Protein AF-A0A7J7N642-F1 (afdb_monomer_lite)

Sequence (284 aa):
MKKTLVKGFSGRDRKEVKALTKKAKNGGLETYVFWNAHEPHRQEYDFSGYLDIIRFLKTIKSTGMYDVLRIGPYVCAGWNYGGFPVWLHNMLGIELRTYNEINKNEIQNFTTKIVDMARQEKLFASQGGPIILAQIENEYGNFISAYGDARKSYINCPNSPKMWCGLRTGLGGEFKHWGGRNPHKTVEDLTFAVARFFQFGGTFQNYMYLGGTHFGCTAGGPYISASYDYDAPLDEYGNLNERKWGNLKKLHNHLKSMEKTLTYGDISTTNFKDTVTVSKLFFF

Organism: NCBI:txid39325

Secondary structure (DSSP, 8-state):
------STTTT--HHHHHHHHHHHTTT---EE--HHHH-SBTTB---SGGG-HHHHHHHHHTTT--EEEEEES---TTBGGGG--HHHHTSTT--TTSS-HHHHHHHHHHHHHHHHHHHHTT-BGGGT-SEEEEEESSSGGGG-GGGTTHHHHHHT-TTS--EEEEEE-SGGGPPPBTTSPPP---HHHHHHHHHHHHHTT-EEEEE-SB--B--TTTSBPTTB-SB--TT-SB-TTS-B-HHHHHHHHHHHHHHHHTHHHHHHSEEEEEEETTTEEEEEEE--

Structure (mmCIF, N/CA/C/O backbone):
data_AF-A0A7J7N642-F1
#
_entry.id   AF-A0A7J7N642-F1
#
loop_
_atom_site.group_PDB
_atom_site.id
_atom_site.type_symbol
_atom_site.label_atom_id
_atom_site.label_alt_id
_atom_site.label_comp_id
_atom_site.label_asym_id
_atom_site.label_entity_id
_atom_site.label_seq_id
_atom_site.pdbx_PDB_ins_code
_atom_site.Cartn_x
_atom_site.Cartn_y
_atom_site.Cartn_z
_atom_site.occupancy
_atom_site.B_iso_or_equiv
_atom_site.auth_seq_id
_atom_site.auth_comp_id
_atom_site.auth_asym_id
_atom_site.auth_atom_id
_atom_site.pdbx_PDB_model_num
ATOM 1 N N . MET A 1 1 ? -13.097 5.807 13.134 1.00 30.66 1 MET A N 1
ATOM 2 C CA . MET A 1 1 ? -12.003 4.869 12.781 1.00 30.66 1 MET A CA 1
ATOM 3 C C . MET A 1 1 ? -12.486 3.722 11.885 1.00 30.66 1 MET A C 1
ATOM 5 O O . MET A 1 1 ? -13.003 2.711 12.357 1.00 30.66 1 MET A O 1
ATOM 9 N N . LYS A 1 2 ? -12.327 3.871 10.567 1.00 26.38 2 LYS A N 1
ATOM 10 C CA . LYS A 1 2 ? -12.442 2.787 9.567 1.00 26.38 2 LYS A CA 1
ATOM 11 C C . LYS A 1 2 ? -11.005 2.326 9.219 1.00 26.38 2 LYS A C 1
ATOM 13 O O . LYS A 1 2 ? -10.086 3.097 9.460 1.00 26.38 2 LYS A O 1
ATOM 18 N N . LYS A 1 3 ? -10.797 1.067 8.807 1.00 30.12 3 LYS A N 1
ATOM 19 C CA . LYS A 1 3 ? -9.512 0.341 8.984 1.00 30.12 3 LYS A CA 1
ATOM 20 C C . LYS A 1 3 ? -8.760 0.034 7.668 1.00 30.12 3 LYS A C 1
ATOM 22 O O . LYS A 1 3 ? -9.418 -0.329 6.694 1.00 30.12 3 LYS A O 1
ATOM 27 N N . THR A 1 4 ? -7.418 0.070 7.683 1.00 26.48 4 THR A N 1
ATOM 28 C CA . THR A 1 4 ? -6.487 -0.002 6.514 1.00 26.48 4 THR A CA 1
ATOM 29 C C . THR A 1 4 ? -5.247 -0.969 6.741 1.00 26.48 4 THR A C 1
ATOM 31 O O . THR A 1 4 ? -4.906 -1.121 7.910 1.00 26.48 4 THR A O 1
ATOM 34 N N . LEU A 1 5 ? -4.675 -1.711 5.725 1.00 38.53 5 LEU A N 1
ATOM 35 C CA . LEU A 1 5 ? -3.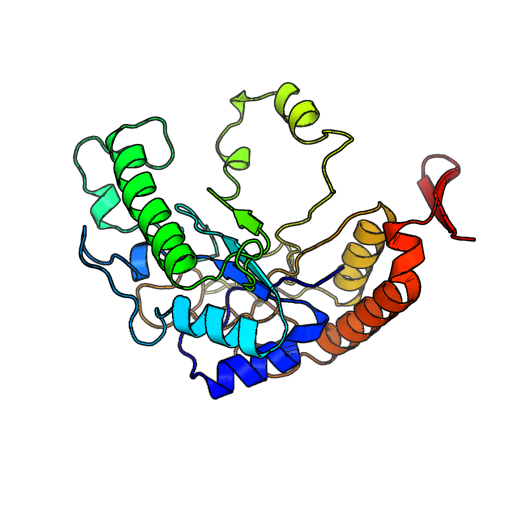719 -2.919 5.722 1.00 38.53 5 LEU A CA 1
ATOM 36 C C . LEU A 1 5 ? -3.934 -3.999 4.576 1.00 38.53 5 LEU A C 1
ATOM 38 O O . LEU A 1 5 ? -4.953 -4.651 4.593 1.00 38.53 5 LEU A O 1
ATOM 42 N N . VAL A 1 6 ? -3.133 -4.501 3.617 1.00 38.62 6 VAL A N 1
ATOM 43 C CA . VAL A 1 6 ? -1.704 -4.564 3.259 1.00 38.62 6 VAL A CA 1
ATOM 44 C C . VAL A 1 6 ? -1.532 -5.385 1.927 1.00 38.62 6 VAL A C 1
ATOM 46 O O . VAL A 1 6 ? -2.404 -6.180 1.580 1.00 38.62 6 VAL A O 1
ATOM 49 N N . LYS A 1 7 ? -0.363 -5.296 1.256 1.00 43.78 7 LYS A N 1
ATOM 50 C CA . LYS A 1 7 ? 0.113 -5.932 -0.019 1.00 43.78 7 LYS A CA 1
ATOM 51 C C . LYS A 1 7 ? -0.256 -7.401 -0.396 1.00 43.78 7 LYS A C 1
ATOM 53 O O . LYS A 1 7 ? -0.300 -7.682 -1.590 1.00 43.78 7 LYS A O 1
ATOM 58 N N . GLY A 1 8 ? -0.458 -8.354 0.521 1.00 46.47 8 GLY A N 1
ATOM 59 C CA . GLY A 1 8 ? -0.301 -9.815 0.271 1.00 46.47 8 GLY A CA 1
ATOM 60 C C . GLY A 1 8 ? -1.318 -10.573 -0.619 1.00 46.47 8 GLY A C 1
ATOM 61 O O . GLY A 1 8 ? -1.500 -11.780 -0.445 1.00 46.47 8 GLY A O 1
ATOM 62 N N . PHE A 1 9 ? -2.008 -9.903 -1.546 1.00 54.19 9 PHE A N 1
ATOM 63 C CA . PHE A 1 9 ? -3.110 -10.463 -2.348 1.00 54.19 9 PHE A CA 1
ATOM 64 C C . PHE A 1 9 ? -2.752 -10.806 -3.809 1.00 54.19 9 PHE A C 1
ATOM 66 O O . PHE A 1 9 ? -3.583 -11.370 -4.522 1.00 54.19 9 PHE A O 1
ATOM 73 N N . SER A 1 10 ? -1.535 -10.497 -4.264 1.00 50.69 10 SER A N 1
ATOM 74 C CA . SER A 1 10 ? -1.048 -10.877 -5.597 1.00 50.69 10 SER A CA 1
ATOM 75 C C . SER A 1 10 ? -1.046 -12.401 -5.792 1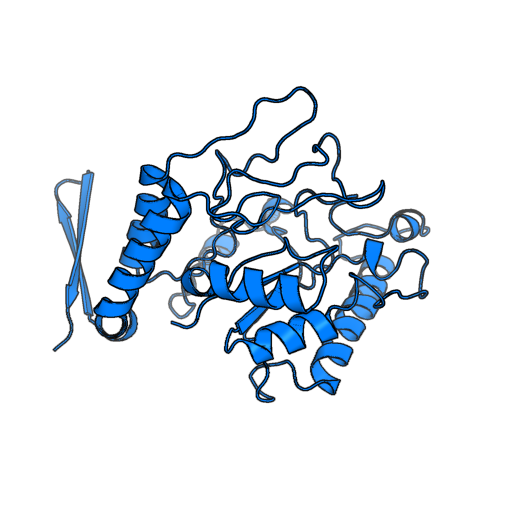.00 50.69 10 SER A C 1
ATOM 77 O O . SER A 1 10 ? -0.699 -13.153 -4.885 1.00 50.69 10 SER A O 1
ATOM 79 N N . GLY A 1 11 ? -1.434 -12.843 -6.989 1.00 55.62 11 GLY A N 1
ATOM 80 C CA . GLY A 1 11 ? -1.567 -14.248 -7.397 1.00 55.62 11 GLY A CA 1
ATOM 81 C C . GLY A 1 11 ? -2.953 -14.876 -7.173 1.00 55.62 11 GLY A C 1
ATOM 82 O O . GLY A 1 11 ? -3.210 -15.945 -7.715 1.00 55.62 11 GLY A O 1
ATOM 83 N N . ARG A 1 12 ? -3.853 -14.235 -6.412 1.00 68.19 12 ARG A N 1
ATOM 84 C CA . ARG A 1 12 ? -5.069 -14.880 -5.872 1.00 68.19 12 ARG A CA 1
ATOM 85 C C . ARG A 1 12 ? -6.363 -14.609 -6.645 1.00 68.19 12 ARG A C 1
ATOM 87 O O . ARG A 1 12 ? -6.516 -13.597 -7.333 1.00 68.19 12 ARG A O 1
ATOM 94 N N . ASP A 1 13 ? -7.325 -15.516 -6.490 1.00 72.88 13 ASP A N 1
ATOM 95 C CA . ASP A 1 13 ? -8.654 -15.445 -7.112 1.00 72.88 13 ASP A CA 1
ATOM 96 C C . ASP A 1 13 ? -9.616 -14.480 -6.368 1.00 72.88 13 ASP A C 1
ATOM 98 O O . ASP A 1 13 ? -9.393 -14.060 -5.230 1.00 72.88 13 ASP A O 1
ATOM 102 N N . ARG A 1 14 ? -10.734 -14.097 -7.005 1.00 73.69 14 ARG A N 1
ATOM 103 C CA . ARG A 1 14 ? -11.693 -13.133 -6.426 1.00 73.69 14 ARG A CA 1
ATOM 104 C C . ARG A 1 14 ? -12.404 -13.659 -5.167 1.00 73.69 14 ARG A C 1
ATOM 106 O O . ARG A 1 14 ? -12.786 -12.857 -4.310 1.00 73.69 14 ARG A O 1
ATOM 113 N N . LYS A 1 15 ? -12.621 -14.973 -5.045 1.00 81.00 15 LYS A N 1
ATOM 114 C CA . LYS A 1 15 ? -13.208 -15.614 -3.855 1.00 81.00 15 LYS A CA 1
ATOM 115 C C . LYS A 1 15 ? -12.186 -15.650 -2.718 1.00 81.00 15 LYS A C 1
ATOM 117 O O . LYS A 1 15 ? -12.542 -15.287 -1.597 1.00 81.00 15 LYS A O 1
ATOM 122 N N . GLU A 1 16 ? -10.938 -16.010 -3.011 1.00 80.19 16 GLU A N 1
ATOM 123 C CA . GLU A 1 16 ? -9.811 -16.013 -2.076 1.00 80.19 16 GLU A CA 1
ATOM 124 C C . GLU A 1 16 ? -9.558 -14.621 -1.506 1.00 80.19 16 GLU A C 1
ATOM 126 O O . GLU A 1 16 ? -9.604 -14.453 -0.289 1.00 80.19 16 GLU A O 1
ATOM 131 N N . VAL A 1 17 ? -9.397 -13.604 -2.365 1.00 80.88 17 VAL A N 1
ATOM 132 C CA . VAL A 1 17 ? -9.268 -12.199 -1.944 1.00 80.88 17 VAL A CA 1
ATOM 133 C C . VAL A 1 17 ? -10.425 -11.838 -1.012 1.00 80.88 17 VAL A C 1
ATOM 135 O O . VAL A 1 17 ? -10.196 -11.411 0.115 1.00 80.88 17 VAL A O 1
ATOM 138 N N . LYS A 1 18 ? -11.678 -12.112 -1.402 1.00 83.81 18 LYS A N 1
ATOM 139 C CA . LYS A 1 18 ? -12.858 -11.814 -0.573 1.00 83.81 18 LYS A CA 1
ATOM 140 C C . LYS A 1 18 ? -12.883 -12.576 0.765 1.00 83.81 18 LYS A C 1
ATOM 142 O O . LYS A 1 18 ? -13.410 -12.048 1.747 1.00 83.81 18 LYS A O 1
ATOM 147 N N . ALA A 1 19 ? -12.333 -13.787 0.837 1.00 86.25 19 ALA A N 1
ATOM 148 C CA . ALA A 1 19 ? -12.210 -14.562 2.073 1.00 86.25 19 ALA A CA 1
ATOM 149 C C . ALA A 1 19 ? -11.092 -14.024 2.986 1.00 86.25 19 ALA A C 1
ATOM 151 O O . ALA A 1 19 ? -11.294 -13.874 4.192 1.00 86.25 19 ALA A O 1
ATOM 152 N N . LEU A 1 20 ? -9.945 -13.664 2.414 1.00 85.19 20 LEU A N 1
ATOM 153 C CA . LEU A 1 20 ? -8.803 -13.083 3.119 1.00 85.19 20 LEU A CA 1
ATOM 154 C C . LEU A 1 20 ? -9.131 -11.682 3.646 1.00 85.19 20 LEU A C 1
ATOM 156 O O . LEU A 1 20 ? -8.914 -11.407 4.823 1.00 85.19 20 LEU A O 1
ATOM 160 N N . THR A 1 21 ? -9.784 -10.836 2.847 1.00 81.62 21 THR A N 1
ATOM 161 C CA . THR A 1 21 ? -10.285 -9.522 3.278 1.00 81.62 21 THR A CA 1
ATOM 162 C C . THR A 1 21 ? -11.297 -9.651 4.430 1.00 81.62 21 THR A C 1
ATOM 164 O O . THR A 1 21 ? -11.244 -8.871 5.379 1.00 81.62 21 THR A O 1
ATOM 167 N N . LYS A 1 22 ? -12.154 -10.690 4.453 1.00 83.88 22 LYS A N 1
ATOM 168 C CA . LYS A 1 22 ? -13.004 -10.993 5.627 1.00 83.88 22 LYS A CA 1
ATOM 169 C C . LYS A 1 22 ? -12.180 -11.326 6.881 1.00 83.88 22 LYS A C 1
ATOM 171 O O . LYS A 1 22 ? -12.505 -10.804 7.948 1.00 83.88 22 LYS A O 1
ATOM 176 N N . LYS A 1 23 ? -11.126 -12.150 6.773 1.00 84.62 23 LYS A N 1
ATOM 177 C CA . LYS A 1 23 ? -10.200 -12.449 7.890 1.00 84.62 23 LYS A CA 1
ATOM 178 C C . LYS A 1 23 ? -9.452 -11.187 8.358 1.00 84.62 23 LYS A C 1
ATOM 180 O O . LYS A 1 23 ? -9.272 -10.994 9.560 1.00 84.62 23 LYS A O 1
ATOM 185 N N . ALA A 1 24 ? -9.081 -10.311 7.420 1.00 78.56 24 ALA A N 1
ATOM 186 C CA . ALA A 1 24 ? -8.334 -9.074 7.646 1.00 78.56 24 ALA A CA 1
ATOM 187 C C . ALA A 1 24 ? -9.174 -7.864 8.084 1.00 78.56 24 ALA A C 1
ATOM 189 O O . ALA A 1 24 ? -8.606 -6.869 8.533 1.00 78.56 24 ALA A O 1
ATOM 190 N N . LYS A 1 25 ? -10.513 -7.947 8.060 1.00 76.12 25 LYS A N 1
ATOM 191 C CA . LYS A 1 25 ? -11.443 -6.859 8.432 1.00 76.12 25 LYS A CA 1
ATOM 192 C C . LYS A 1 25 ? -11.154 -6.195 9.782 1.00 76.12 25 LYS A C 1
ATOM 194 O O . LYS A 1 25 ? -11.501 -5.032 9.987 1.00 76.12 25 LYS A O 1
ATOM 199 N N . ASN A 1 26 ? -10.528 -6.914 10.714 1.00 68.88 26 ASN A N 1
ATOM 200 C CA . ASN A 1 26 ? -10.167 -6.353 12.011 1.00 68.88 26 ASN A CA 1
ATOM 201 C C . ASN A 1 26 ? -8.870 -5.550 12.029 1.00 68.88 26 ASN A C 1
ATOM 203 O O . ASN A 1 26 ? -8.736 -4.743 12.946 1.00 68.88 26 ASN A O 1
ATOM 207 N N . GLY A 1 27 ? -7.998 -5.707 11.034 1.00 61.84 27 GLY A N 1
ATOM 208 C CA . GLY A 1 27 ? -6.835 -4.855 10.824 1.00 61.84 27 GLY A CA 1
ATOM 209 C C . GLY A 1 27 ? -7.021 -3.809 9.706 1.00 61.84 27 GLY A C 1
ATOM 210 O O . GLY A 1 27 ? -6.734 -2.654 9.990 1.00 61.84 27 GLY A O 1
ATOM 211 N N . GLY A 1 28 ? -7.569 -4.140 8.515 1.00 63.44 28 GLY A N 1
ATOM 212 C CA . GLY A 1 28 ? -7.902 -3.142 7.466 1.00 63.44 28 GLY A CA 1
ATOM 213 C C . GLY A 1 28 ? -7.710 -3.517 5.977 1.00 63.44 28 GLY A C 1
ATOM 214 O O . GLY A 1 28 ? -7.593 -4.706 5.694 1.00 63.44 28 GLY A O 1
ATOM 215 N N . LEU A 1 29 ? -7.722 -2.525 5.044 1.00 69.25 29 LEU A N 1
ATOM 216 C CA . LEU A 1 29 ? -7.062 -2.586 3.707 1.00 69.25 29 LEU A CA 1
ATOM 217 C C . LEU A 1 29 ? -6.077 -1.455 3.230 1.00 69.25 29 LEU A C 1
ATOM 219 O O . LEU A 1 29 ? -6.280 -0.290 3.519 1.00 69.25 29 LEU A O 1
ATOM 223 N N . GLU A 1 30 ? -4.908 -1.784 2.651 1.00 76.19 30 GLU A N 1
ATOM 224 C CA . GLU A 1 30 ? -3.837 -0.876 2.135 1.00 76.19 30 GLU A CA 1
ATOM 225 C C . GLU A 1 30 ? -3.065 -1.593 1.018 1.00 76.19 30 GLU A C 1
ATOM 227 O O . GLU A 1 30 ? -2.773 -2.781 1.159 1.00 76.19 30 GLU A O 1
ATOM 232 N N . THR A 1 31 ? -2.657 -0.888 -0.042 1.00 82.38 31 THR A N 1
ATOM 233 C CA . THR A 1 31 ? -2.082 -1.535 -1.234 1.00 82.38 31 THR A CA 1
ATOM 234 C C . THR A 1 31 ? -0.929 -0.736 -1.840 1.00 82.38 31 THR A C 1
ATOM 236 O O . THR A 1 31 ? -1.094 0.440 -2.148 1.00 82.38 31 THR A O 1
ATOM 239 N N . TYR A 1 32 ? 0.228 -1.374 -2.054 1.00 89.56 32 TYR A N 1
ATOM 240 C CA . TYR A 1 32 ? 1.293 -0.833 -2.911 1.00 89.56 32 TYR A CA 1
ATOM 241 C C . TYR A 1 32 ? 1.016 -1.152 -4.383 1.00 89.56 32 TYR A C 1
ATOM 243 O O . TYR A 1 32 ? 0.535 -2.243 -4.691 1.00 89.56 32 TYR A O 1
ATOM 251 N N . VAL A 1 33 ? 1.377 -0.234 -5.278 1.00 91.75 33 VAL A N 1
ATOM 252 C CA . VAL A 1 33 ? 1.304 -0.423 -6.733 1.00 91.75 33 VAL A CA 1
ATOM 253 C C . VAL A 1 33 ? 2.707 -0.703 -7.282 1.00 91.75 33 VAL A C 1
ATOM 255 O O . VAL A 1 33 ? 3.648 0.027 -6.980 1.00 91.75 33 VAL A O 1
ATOM 258 N N . PHE A 1 34 ? 2.869 -1.768 -8.070 1.00 92.69 34 PHE A N 1
ATOM 259 C CA . PHE A 1 34 ? 4.184 -2.249 -8.516 1.00 92.69 34 PHE A CA 1
ATOM 260 C C . PHE A 1 34 ? 4.434 -1.879 -9.977 1.00 92.69 34 PHE A C 1
ATOM 262 O O . PHE A 1 34 ? 4.072 -2.627 -10.883 1.00 92.69 34 PHE A O 1
ATOM 269 N N . TRP A 1 35 ? 5.033 -0.707 -10.205 1.00 94.75 35 TRP A N 1
ATOM 270 C CA . TRP A 1 35 ? 5.237 -0.149 -11.548 1.00 94.75 35 TRP A CA 1
ATOM 271 C C . TRP A 1 35 ? 5.933 -1.134 -12.497 1.00 94.75 35 TRP A C 1
ATOM 273 O O . TRP A 1 35 ? 5.420 -1.392 -13.577 1.00 94.75 35 TRP A O 1
ATOM 283 N N . ASN A 1 36 ? 7.010 -1.792 -12.069 1.00 93.25 36 ASN A N 1
ATOM 284 C CA . ASN A 1 36 ? 7.713 -2.799 -12.874 1.00 93.25 36 ASN A CA 1
ATOM 285 C C . ASN A 1 36 ? 6.918 -4.052 -13.255 1.00 93.25 36 ASN A C 1
ATOM 287 O O . ASN A 1 36 ? 7.306 -4.736 -14.197 1.00 93.25 36 ASN A O 1
ATOM 291 N N . ALA A 1 37 ? 5.841 -4.365 -12.537 1.00 92.25 37 ALA A N 1
ATOM 292 C CA . ALA A 1 37 ? 4.931 -5.439 -12.910 1.00 92.25 37 ALA A CA 1
ATOM 293 C C . ALA A 1 37 ? 3.829 -4.931 -13.852 1.00 92.25 37 ALA A C 1
ATOM 295 O O . ALA A 1 37 ? 3.438 -5.644 -14.766 1.00 92.25 37 ALA A O 1
ATOM 296 N N . HIS A 1 38 ? 3.363 -3.694 -13.651 1.00 94.44 38 HIS A N 1
ATOM 297 C CA . HIS A 1 38 ? 2.335 -3.064 -14.482 1.00 94.44 38 HIS A CA 1
ATOM 298 C C . HIS A 1 38 ? 2.852 -2.470 -15.796 1.00 94.44 38 HIS A C 1
ATOM 300 O O . HIS A 1 38 ? 2.043 -2.214 -16.679 1.00 94.44 38 HIS A O 1
ATOM 306 N N . GLU A 1 39 ? 4.155 -2.220 -15.925 1.00 96.62 39 GLU A N 1
ATOM 307 C CA . GLU A 1 39 ? 4.807 -1.666 -17.119 1.00 96.62 39 GLU A CA 1
ATOM 308 C C . GLU A 1 39 ? 6.160 -2.378 -17.368 1.00 96.62 39 GLU A C 1
ATOM 310 O O . GLU A 1 39 ? 7.230 -1.791 -17.160 1.00 96.62 39 GLU A O 1
ATOM 315 N N . PRO A 1 40 ? 6.148 -3.677 -17.742 1.00 92.62 40 PRO A N 1
ATOM 316 C CA . PRO A 1 40 ? 7.366 -4.474 -17.942 1.00 92.62 40 PRO A CA 1
ATOM 317 C C . PRO A 1 40 ? 8.226 -3.979 -19.117 1.00 92.62 40 PRO A C 1
ATOM 319 O O . PRO A 1 40 ? 9.453 -4.099 -19.073 1.00 92.62 40 PRO A O 1
ATOM 322 N N . HIS A 1 41 ? 7.600 -3.361 -20.122 1.00 95.12 41 HIS A N 1
ATOM 323 C CA . HIS A 1 41 ? 8.244 -2.598 -21.192 1.00 95.12 41 HIS A CA 1
ATOM 324 C C . HIS A 1 41 ? 7.619 -1.197 -2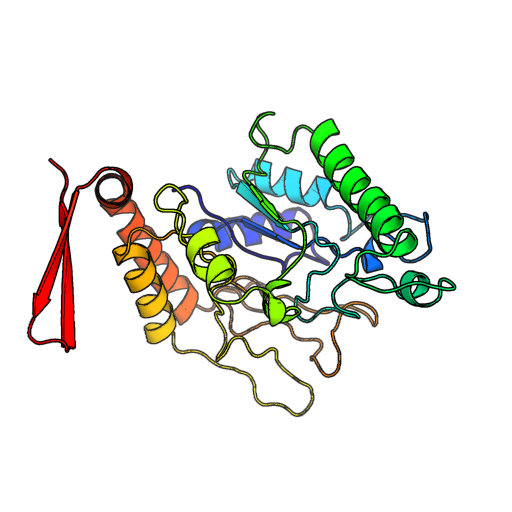1.249 1.00 95.12 41 HIS A C 1
ATOM 326 O O . HIS A 1 41 ? 6.461 -1.012 -20.878 1.00 95.12 41 HIS A O 1
ATOM 332 N N . ARG A 1 42 ? 8.390 -0.190 -21.672 1.00 95.50 42 ARG A N 1
ATOM 333 C CA . ARG A 1 42 ? 7.969 1.219 -21.629 1.00 95.50 42 ARG A CA 1
ATOM 334 C C . ARG A 1 42 ? 6.708 1.445 -22.468 1.00 95.50 42 ARG A C 1
ATOM 336 O O . ARG A 1 42 ? 6.711 1.168 -23.661 1.00 95.50 42 ARG A O 1
ATOM 343 N N . GLN A 1 43 ? 5.674 2.004 -21.844 1.00 93.81 43 GLN A N 1
ATOM 344 C CA . GLN A 1 43 ? 4.323 2.242 -22.373 1.00 93.81 43 GLN A CA 1
ATOM 345 C C . GLN A 1 43 ? 3.488 0.980 -22.687 1.00 93.81 43 GLN A C 1
ATOM 347 O O . GLN A 1 43 ? 2.325 1.107 -23.080 1.00 93.81 43 GLN A O 1
ATOM 352 N N . GLU A 1 44 ? 4.009 -0.225 -22.436 1.00 96.44 44 GLU A N 1
ATOM 353 C CA . GLU A 1 44 ? 3.277 -1.492 -22.548 1.00 96.44 44 GLU A CA 1
ATOM 354 C C . GLU A 1 44 ? 2.761 -1.913 -21.168 1.00 96.44 44 GLU A C 1
ATOM 356 O O . GLU A 1 44 ? 3.539 -2.229 -20.268 1.00 96.44 44 GLU A O 1
ATOM 361 N N . TYR A 1 45 ? 1.439 -1.898 -20.985 1.00 95.62 45 TYR A N 1
ATOM 362 C C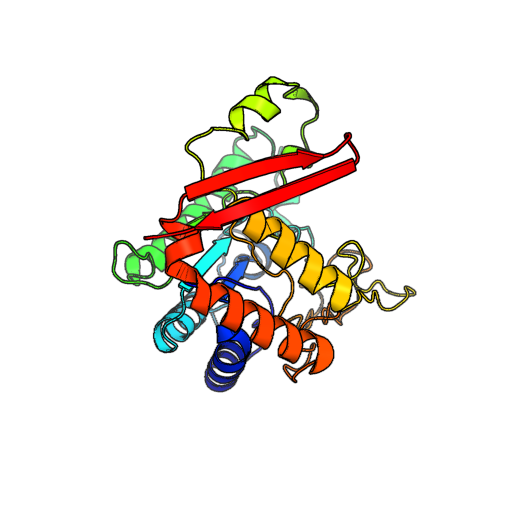A . TYR A 1 45 ? 0.822 -1.999 -19.660 1.00 95.62 45 TYR A CA 1
ATOM 363 C C . TYR A 1 45 ? 0.084 -3.316 -19.411 1.00 95.62 45 TYR A C 1
ATOM 365 O O . TYR A 1 45 ? -0.816 -3.661 -20.177 1.00 95.62 45 TYR A O 1
ATOM 373 N N . ASP A 1 46 ? 0.358 -3.964 -18.273 1.00 91.31 46 ASP A N 1
ATOM 374 C CA . ASP A 1 46 ? -0.408 -5.118 -17.786 1.00 91.31 46 ASP A CA 1
ATOM 375 C C . ASP A 1 46 ? -1.199 -4.808 -16.498 1.00 91.31 46 ASP A C 1
ATOM 377 O O . ASP A 1 46 ? -0.668 -4.517 -15.420 1.00 91.31 46 ASP A O 1
ATOM 381 N N . PHE A 1 47 ? -2.520 -4.912 -16.631 1.00 92.31 47 PHE A N 1
ATOM 382 C CA . PHE A 1 47 ? -3.504 -4.873 -15.546 1.00 92.31 47 PHE A CA 1
ATOM 383 C C . PHE A 1 47 ? -4.467 -6.070 -15.633 1.00 92.31 47 PHE A C 1
ATOM 385 O O . PHE A 1 47 ? -5.612 -5.999 -15.191 1.00 92.31 47 PHE A O 1
ATOM 392 N N . SER A 1 48 ? -4.023 -7.168 -16.244 1.00 86.12 48 SER A N 1
ATOM 393 C CA . SER A 1 48 ? -4.749 -8.431 -16.350 1.00 86.12 48 SER A CA 1
ATOM 394 C C . SER A 1 48 ? -4.458 -9.348 -15.155 1.00 86.12 48 SER A C 1
ATOM 396 O O . SER A 1 48 ? -3.628 -9.050 -14.295 1.00 86.12 48 SER A O 1
ATOM 398 N N . GLY A 1 49 ? -5.159 -10.485 -15.065 1.00 84.94 49 GLY A N 1
ATOM 399 C CA . GLY A 1 49 ? -4.840 -11.535 -14.094 1.00 84.94 49 GLY A CA 1
ATOM 400 C C . GLY A 1 49 ? -4.706 -11.012 -12.657 1.00 84.94 49 GLY A C 1
ATOM 401 O O . GLY A 1 49 ? -5.618 -10.383 -12.118 1.00 84.94 49 GLY A O 1
ATOM 402 N N . TYR A 1 50 ? -3.566 -11.275 -12.017 1.00 81.44 50 TYR A N 1
ATOM 403 C CA . TYR A 1 50 ? -3.283 -10.798 -10.659 1.00 81.44 50 TYR A CA 1
ATOM 404 C C . TYR A 1 50 ? -2.804 -9.337 -10.570 1.00 81.44 50 TYR A C 1
ATOM 406 O O . TYR A 1 50 ? -2.679 -8.821 -9.461 1.00 81.44 50 TYR A O 1
ATOM 414 N N . LEU A 1 51 ? -2.558 -8.679 -11.705 1.00 87.75 51 LEU A N 1
ATOM 415 C CA . LEU A 1 51 ? -2.220 -7.257 -11.812 1.00 87.75 51 LEU A CA 1
ATOM 416 C C . LEU A 1 51 ? -3.464 -6.366 -11.986 1.00 87.75 51 LEU A C 1
ATOM 418 O O . LEU A 1 51 ? -3.357 -5.141 -12.017 1.00 87.75 51 LEU A O 1
ATOM 422 N N . ASP A 1 52 ? -4.659 -6.959 -12.028 1.00 90.69 52 ASP A N 1
ATOM 423 C CA . ASP A 1 52 ? -5.941 -6.250 -12.065 1.00 90.69 52 ASP A CA 1
ATOM 424 C C . ASP A 1 52 ? -6.274 -5.576 -10.717 1.00 90.69 52 ASP A C 1
ATOM 426 O O . ASP A 1 52 ? -7.083 -6.044 -9.901 1.00 90.69 52 ASP A O 1
ATOM 430 N N . ILE A 1 53 ? -5.621 -4.434 -10.492 1.00 90.69 53 ILE A N 1
ATOM 431 C CA . ILE A 1 53 ? -5.789 -3.579 -9.316 1.00 90.69 53 ILE A CA 1
ATOM 432 C C . ILE A 1 53 ? -7.217 -3.022 -9.195 1.00 90.69 53 ILE A C 1
ATOM 434 O O . ILE A 1 53 ? -7.717 -2.815 -8.088 1.00 90.69 53 ILE A O 1
ATOM 438 N N . ILE A 1 54 ? -7.924 -2.844 -10.314 1.00 93.56 54 ILE A N 1
ATOM 439 C CA . ILE A 1 54 ? -9.300 -2.336 -10.340 1.00 93.56 54 ILE A CA 1
ATOM 440 C C . ILE A 1 54 ? -10.276 -3.399 -9.825 1.00 93.56 54 ILE A C 1
ATOM 442 O O . ILE A 1 54 ? -11.098 -3.110 -8.952 1.00 93.56 54 ILE A O 1
ATOM 446 N N . ARG A 1 55 ? -10.169 -4.651 -10.281 1.00 90.88 55 ARG A N 1
ATOM 447 C CA . ARG A 1 55 ? -10.930 -5.804 -9.760 1.00 90.88 55 ARG A CA 1
ATOM 448 C C . ARG A 1 55 ? -10.605 -6.095 -8.304 1.00 90.88 55 ARG A C 1
ATOM 450 O O . ARG A 1 55 ? -11.515 -6.454 -7.545 1.00 90.88 55 ARG A O 1
ATOM 457 N N . PHE A 1 56 ? -9.351 -5.905 -7.901 1.00 89.69 56 PHE A N 1
ATOM 458 C CA . PHE A 1 56 ? -8.950 -5.961 -6.503 1.00 89.69 56 PHE A CA 1
ATOM 459 C C . PHE A 1 56 ? -9.693 -4.895 -5.678 1.00 89.69 56 PHE A C 1
ATOM 461 O O . PHE A 1 56 ? -10.525 -5.258 -4.844 1.00 89.69 56 PHE A O 1
ATOM 468 N N . LEU A 1 57 ? -9.527 -3.602 -5.978 1.00 91.81 57 LEU A N 1
ATOM 469 C CA . LEU A 1 57 ? -10.183 -2.487 -5.274 1.00 91.81 57 LEU A CA 1
ATOM 470 C C . LEU A 1 57 ? -11.723 -2.590 -5.281 1.00 91.81 57 LEU A C 1
ATOM 472 O O . LEU A 1 57 ? -12.372 -2.380 -4.252 1.00 91.81 57 LEU A O 1
ATOM 476 N N . LYS A 1 58 ? -12.338 -3.008 -6.396 1.00 92.56 58 LYS A N 1
ATOM 477 C CA . LYS A 1 58 ? -13.781 -3.324 -6.472 1.00 92.56 58 LYS A CA 1
ATOM 478 C C . LYS A 1 58 ? -14.181 -4.461 -5.525 1.00 92.56 58 LYS A C 1
ATOM 480 O O . LYS A 1 58 ? -15.277 -4.441 -4.959 1.00 92.56 58 LYS A O 1
ATOM 485 N N . THR A 1 59 ? -13.311 -5.447 -5.312 1.00 89.56 59 THR A N 1
ATOM 486 C CA . THR A 1 59 ? -13.544 -6.531 -4.347 1.00 89.56 59 THR A CA 1
ATOM 487 C C . THR A 1 59 ? -13.466 -6.015 -2.908 1.00 89.56 59 THR A C 1
ATOM 489 O O . THR A 1 59 ? -14.341 -6.367 -2.113 1.00 89.56 59 THR A O 1
ATOM 492 N N . ILE A 1 60 ? -12.546 -5.093 -2.602 1.00 88.00 60 ILE A N 1
ATOM 493 C CA . ILE A 1 60 ? -12.456 -4.402 -1.301 1.00 88.00 60 ILE A CA 1
ATOM 494 C C . ILE A 1 60 ? -13.734 -3.608 -1.010 1.00 88.00 60 ILE A C 1
ATOM 496 O O . ILE A 1 60 ? -14.368 -3.824 0.030 1.00 88.00 60 ILE A O 1
ATOM 500 N N . LYS A 1 61 ? -14.200 -2.808 -1.981 1.00 90.06 61 LYS A N 1
ATOM 501 C CA . LYS A 1 61 ? -15.503 -2.116 -1.937 1.00 90.06 61 LYS A CA 1
ATOM 502 C C . LYS A 1 61 ? -16.639 -3.096 -1.604 1.00 90.06 61 LYS A C 1
ATOM 504 O O . LYS A 1 61 ? -17.441 -2.836 -0.711 1.00 90.06 61 LYS A O 1
ATOM 509 N N . SER A 1 62 ? -16.645 -4.282 -2.227 1.00 90.19 62 SER A N 1
ATOM 510 C CA . SER A 1 62 ? -17.652 -5.340 -2.001 1.00 90.19 62 SER A CA 1
ATOM 511 C C . SER A 1 62 ? -17.600 -6.043 -0.628 1.00 90.19 62 SER A C 1
ATOM 513 O O . SER A 1 62 ? -18.450 -6.889 -0.344 1.00 90.19 62 SER A O 1
ATOM 515 N N . THR A 1 63 ? -16.615 -5.725 0.220 1.00 86.19 63 THR A N 1
ATOM 516 C CA . THR A 1 63 ? -16.517 -6.212 1.614 1.00 86.19 63 THR A CA 1
ATOM 517 C C . THR A 1 63 ? -16.824 -5.139 2.663 1.00 86.19 63 THR A C 1
ATOM 519 O O . THR A 1 63 ? -16.843 -5.442 3.859 1.00 86.19 63 THR A O 1
ATOM 522 N N . GLY A 1 64 ? -17.107 -3.901 2.236 1.00 87.31 64 GLY A N 1
ATOM 523 C CA . GLY A 1 64 ? -17.340 -2.768 3.135 1.00 87.31 64 GLY A CA 1
ATOM 524 C C . GLY A 1 64 ? -16.067 -2.287 3.838 1.00 87.31 64 GLY A C 1
ATOM 525 O O . GLY A 1 64 ? -16.126 -1.856 4.990 1.00 87.31 64 GLY A O 1
ATOM 526 N N . MET A 1 65 ? -14.917 -2.416 3.172 1.00 85.19 65 MET A N 1
ATOM 527 C CA . MET A 1 65 ? -13.609 -1.976 3.659 1.00 85.19 65 MET A CA 1
ATOM 528 C C . MET A 1 65 ? -13.052 -0.854 2.780 1.00 85.19 65 MET A C 1
ATOM 530 O O . MET A 1 65 ? -13.547 -0.608 1.680 1.00 85.19 65 MET A O 1
ATOM 534 N N . TYR A 1 66 ? -12.049 -0.158 3.308 1.00 87.19 66 TYR A N 1
ATOM 535 C CA . TYR A 1 66 ? -11.407 0.996 2.686 1.00 87.19 66 TYR A CA 1
ATOM 536 C C . TYR A 1 66 ? -9.923 0.705 2.456 1.00 87.19 66 TYR A C 1
ATOM 538 O O . TYR A 1 66 ? -9.369 -0.167 3.123 1.00 87.19 66 TYR A O 1
ATOM 546 N N . ASP A 1 67 ? -9.317 1.432 1.522 1.00 86.88 67 ASP A N 1
ATOM 547 C CA . ASP A 1 67 ? -7.932 1.274 1.079 1.00 86.88 67 ASP A CA 1
ATOM 548 C C . ASP A 1 67 ? -7.123 2.573 1.253 1.00 86.88 67 ASP A C 1
ATOM 550 O O . ASP A 1 67 ? -7.648 3.680 1.082 1.00 86.88 67 ASP A O 1
ATOM 554 N N . VAL A 1 68 ? -5.837 2.422 1.574 1.00 89.81 68 VAL A N 1
ATOM 555 C CA . VAL A 1 68 ? -4.799 3.442 1.367 1.00 89.81 68 VAL A CA 1
ATOM 556 C C . VAL A 1 68 ? -3.992 3.004 0.149 1.00 89.81 68 VAL A C 1
ATOM 558 O O . VAL A 1 68 ? -3.282 1.999 0.210 1.00 89.81 68 VAL A O 1
ATOM 561 N N . LEU A 1 69 ? -4.086 3.760 -0.944 1.00 91.50 69 LEU A N 1
ATOM 562 C CA . LEU A 1 69 ? -3.439 3.407 -2.204 1.00 91.50 69 LEU A CA 1
ATOM 563 C C . LEU A 1 69 ? -2.036 4.021 -2.272 1.00 91.50 69 LEU A C 1
ATOM 565 O O . LEU A 1 69 ? -1.866 5.216 -2.515 1.00 91.50 69 LEU A O 1
ATOM 569 N N . ARG A 1 70 ? -1.001 3.215 -2.052 1.00 91.50 70 ARG A N 1
ATOM 570 C CA . ARG A 1 70 ? 0.404 3.641 -2.103 1.00 91.50 70 ARG A CA 1
ATOM 571 C C . ARG A 1 70 ? 0.918 3.458 -3.527 1.00 91.50 70 ARG A C 1
ATOM 573 O O . ARG A 1 70 ? 1.451 2.409 -3.882 1.00 91.50 70 ARG A O 1
ATOM 580 N N . ILE A 1 71 ? 0.707 4.490 -4.343 1.00 92.75 71 ILE A N 1
ATOM 581 C CA . ILE A 1 71 ? 0.922 4.484 -5.800 1.00 92.75 71 ILE A CA 1
ATOM 582 C C . ILE A 1 71 ? 2.406 4.290 -6.163 1.00 92.75 71 ILE A C 1
ATOM 584 O O . ILE A 1 71 ? 2.722 3.844 -7.262 1.00 92.75 71 ILE A O 1
ATOM 588 N N . GLY A 1 72 ? 3.321 4.586 -5.238 1.00 87.38 72 GLY A N 1
ATOM 589 C CA . GLY A 1 72 ? 4.750 4.628 -5.526 1.00 87.38 72 GLY A CA 1
ATOM 590 C C . GLY A 1 72 ? 5.139 6.027 -6.005 1.00 87.38 72 GLY A C 1
ATOM 591 O O . GLY A 1 72 ? 4.615 6.998 -5.460 1.00 87.38 72 GLY A O 1
ATOM 592 N N . PRO A 1 73 ? 6.052 6.191 -6.975 1.00 85.31 73 PRO A N 1
ATOM 593 C CA . PRO A 1 73 ? 6.588 5.170 -7.886 1.00 85.31 73 PRO A CA 1
ATOM 594 C C . PRO A 1 73 ? 7.541 4.189 -7.193 1.00 85.31 73 PRO A C 1
ATOM 596 O O . PRO A 1 73 ? 7.453 2.981 -7.395 1.00 85.31 73 PRO A O 1
ATOM 599 N N . TYR A 1 74 ? 8.399 4.697 -6.308 1.00 90.81 74 TYR A N 1
ATOM 600 C CA . TYR A 1 74 ? 9.192 3.879 -5.403 1.00 90.81 74 TYR A CA 1
ATOM 601 C C . TYR A 1 74 ? 8.309 3.376 -4.259 1.00 90.81 74 TYR A C 1
ATOM 603 O O . TYR A 1 74 ? 7.636 4.167 -3.598 1.00 90.81 74 TYR A O 1
ATOM 611 N N . VAL A 1 75 ? 8.338 2.069 -3.998 1.00 88.50 75 VAL A N 1
ATOM 612 C CA . VAL A 1 75 ? 7.565 1.428 -2.920 1.00 88.50 75 VAL A CA 1
ATOM 613 C C . VAL A 1 75 ? 8.438 0.719 -1.885 1.00 88.50 75 VAL A C 1
ATOM 615 O O . VAL A 1 75 ? 7.964 0.436 -0.788 1.00 88.50 75 VAL A O 1
ATOM 618 N N . CYS A 1 76 ? 9.715 0.453 -2.192 1.00 87.94 76 CYS A N 1
ATOM 619 C CA . CYS A 1 76 ? 10.601 -0.430 -1.421 1.00 87.94 76 CYS A CA 1
ATOM 620 C C . CYS A 1 76 ? 10.008 -1.845 -1.263 1.00 87.94 76 CYS A C 1
ATOM 622 O O . CYS A 1 76 ? 10.340 -2.737 -2.038 1.00 87.94 76 CYS A O 1
ATOM 624 N N . ALA A 1 77 ? 9.108 -2.036 -0.290 1.00 82.88 77 ALA A N 1
ATOM 625 C CA . ALA A 1 77 ? 8.219 -3.191 -0.115 1.00 82.88 77 ALA A CA 1
ATOM 626 C C . ALA A 1 77 ? 8.872 -4.590 -0.179 1.00 82.88 77 ALA A C 1
ATOM 628 O O . ALA A 1 77 ? 8.194 -5.573 -0.505 1.00 82.88 77 ALA A O 1
ATOM 629 N N . GLY A 1 78 ? 10.1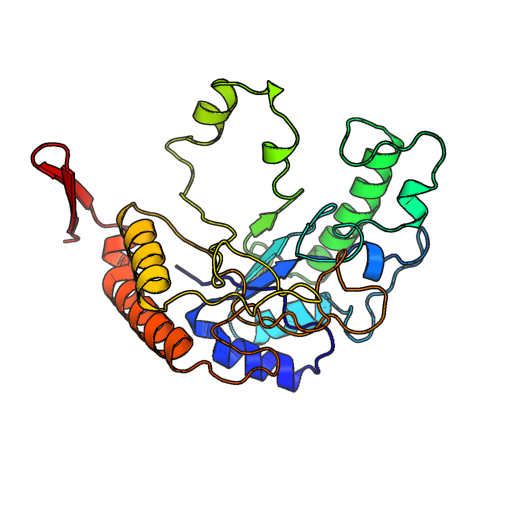84 -4.689 0.075 1.00 83.56 78 GLY A N 1
ATOM 630 C CA . GLY A 1 78 ? 10.975 -5.901 -0.168 1.00 83.56 78 GLY A CA 1
ATOM 631 C C . GLY A 1 78 ? 10.837 -6.441 -1.599 1.00 83.56 78 GLY A C 1
ATOM 632 O O . GLY A 1 78 ? 10.887 -7.650 -1.801 1.00 83.56 78 GLY A O 1
ATOM 633 N N . TRP A 1 79 ? 10.548 -5.572 -2.568 1.00 88.94 79 TRP A N 1
ATOM 634 C CA . TRP A 1 79 ? 10.184 -5.914 -3.942 1.00 88.94 79 TRP A CA 1
ATOM 635 C C . TRP A 1 79 ? 11.343 -5.633 -4.903 1.00 88.94 79 TRP A C 1
ATOM 637 O O . TRP A 1 79 ? 12.214 -4.804 -4.618 1.00 88.94 79 TRP A O 1
ATOM 647 N N . ASN A 1 80 ? 11.356 -6.320 -6.044 1.00 89.38 80 ASN A N 1
ATOM 648 C CA . ASN A 1 80 ? 12.390 -6.166 -7.064 1.00 89.38 80 ASN A CA 1
ATOM 649 C C . ASN A 1 80 ? 12.566 -4.694 -7.480 1.00 89.38 80 ASN A C 1
ATOM 651 O O . ASN A 1 80 ? 11.584 -3.985 -7.711 1.00 89.38 80 ASN A O 1
ATOM 655 N N . TYR A 1 81 ? 13.822 -4.243 -7.531 1.00 91.81 81 TYR A N 1
ATOM 656 C CA . TYR A 1 81 ? 14.249 -2.868 -7.833 1.00 91.81 81 TYR A CA 1
ATOM 657 C C . TYR A 1 81 ? 13.425 -1.763 -7.124 1.00 91.81 81 TYR A C 1
ATOM 659 O O . TYR A 1 81 ? 13.217 -0.667 -7.642 1.00 91.81 81 TYR A O 1
ATOM 667 N N . GLY A 1 82 ? 12.895 -2.062 -5.928 1.00 89.12 82 GLY A N 1
ATOM 668 C CA . GLY A 1 82 ? 12.062 -1.146 -5.142 1.00 89.12 82 GLY A CA 1
ATOM 669 C C . GLY A 1 82 ? 10.729 -0.748 -5.792 1.00 89.12 82 GLY A C 1
ATOM 670 O O . GLY A 1 82 ? 10.093 0.187 -5.304 1.00 89.12 82 GLY A O 1
ATOM 671 N N . GLY A 1 83 ? 10.318 -1.436 -6.865 1.00 91.19 83 GLY A N 1
ATOM 672 C CA . GLY A 1 83 ? 9.132 -1.146 -7.678 1.00 91.19 83 GLY A CA 1
ATOM 673 C C . GLY A 1 83 ? 9.417 -0.539 -9.054 1.00 91.19 83 GLY A C 1
ATOM 674 O O . GLY A 1 83 ? 8.542 -0.620 -9.913 1.00 91.19 83 GLY A O 1
ATOM 675 N N . PHE A 1 84 ? 10.606 0.024 -9.301 1.00 94.88 84 PHE A N 1
ATOM 676 C CA . PHE A 1 84 ? 10.922 0.674 -10.580 1.00 94.88 84 PHE A CA 1
ATOM 677 C C . PHE A 1 84 ? 11.118 -0.338 -11.723 1.00 94.88 84 PHE A C 1
ATOM 679 O O . PHE A 1 84 ? 11.718 -1.396 -11.498 1.00 94.88 84 PHE A O 1
ATOM 686 N N . PRO A 1 85 ? 10.654 -0.043 -12.954 1.00 94.88 85 PRO A N 1
ATOM 687 C CA . PRO A 1 85 ? 10.971 -0.854 -14.127 1.00 94.88 85 PRO A CA 1
ATOM 688 C C . PRO A 1 85 ? 12.462 -0.790 -14.475 1.00 94.88 85 PRO A C 1
ATOM 690 O O . PRO A 1 85 ? 13.082 0.269 -14.391 1.00 94.88 85 PRO A O 1
ATOM 693 N N . VAL A 1 86 ? 13.044 -1.906 -14.922 1.00 94.12 86 VAL A N 1
ATOM 694 C CA . VAL A 1 86 ? 14.478 -1.959 -15.278 1.00 94.12 86 VAL A CA 1
ATOM 695 C C . VAL A 1 86 ? 14.778 -1.125 -16.531 1.00 94.12 86 VAL A C 1
ATOM 697 O O . VAL A 1 86 ? 15.837 -0.511 -16.615 1.00 94.12 86 VAL A O 1
ATOM 700 N N . TRP A 1 87 ? 13.832 -1.018 -17.474 1.00 95.69 87 TRP A N 1
ATOM 701 C CA . TRP A 1 87 ? 14.002 -0.177 -18.667 1.00 95.69 87 TRP A CA 1
ATOM 702 C C . TRP A 1 87 ? 14.193 1.308 -18.329 1.00 95.69 87 TRP A C 1
ATOM 704 O O . TRP A 1 87 ? 14.886 2.001 -19.070 1.00 95.69 87 TRP A O 1
ATOM 714 N N . LEU A 1 88 ? 13.644 1.787 -17.204 1.00 94.69 88 LEU A N 1
ATOM 715 C CA . LEU A 1 88 ? 13.764 3.182 -16.772 1.00 94.69 88 LEU A CA 1
ATOM 716 C C . LEU A 1 88 ? 15.217 3.524 -16.412 1.00 94.69 88 LEU A C 1
ATOM 718 O O . LEU A 1 88 ? 15.694 4.598 -16.758 1.00 94.69 88 LEU A O 1
ATOM 722 N N . HIS A 1 89 ? 15.943 2.588 -15.790 1.00 91.62 89 HIS A N 1
ATOM 723 C CA . HIS A 1 89 ? 17.368 2.742 -15.470 1.00 91.62 89 HIS A CA 1
ATOM 724 C C . HIS A 1 89 ? 18.260 2.827 -16.720 1.00 91.62 89 HIS A C 1
ATOM 726 O O . HIS A 1 89 ? 19.313 3.455 -16.683 1.00 91.62 89 HIS A O 1
ATOM 732 N N . ASN A 1 90 ? 17.821 2.239 -17.835 1.00 93.19 90 ASN A N 1
ATOM 733 C CA . ASN A 1 90 ? 18.576 2.208 -19.088 1.00 93.19 90 ASN A CA 1
ATOM 734 C C . ASN A 1 90 ? 18.329 3.445 -19.978 1.00 93.19 90 ASN A C 1
ATOM 736 O O . ASN A 1 90 ? 18.853 3.511 -21.090 1.00 93.19 90 ASN A O 1
ATOM 740 N N . MET A 1 91 ? 17.527 4.420 -19.532 1.00 93.88 91 MET A N 1
ATOM 741 C CA . MET A 1 91 ? 17.289 5.659 -20.278 1.00 93.88 91 MET A CA 1
ATOM 742 C C . MET A 1 91 ? 18.485 6.611 -20.142 1.00 93.88 91 MET A C 1
ATOM 744 O O . MET A 1 91 ? 18.921 6.930 -19.037 1.00 93.88 91 MET A O 1
ATOM 748 N N . LEU A 1 92 ? 19.019 7.092 -21.269 1.00 94.88 92 LEU A N 1
ATOM 749 C CA . LEU A 1 92 ? 20.188 7.976 -21.283 1.00 94.88 92 LEU A CA 1
ATOM 750 C C . LEU A 1 92 ? 19.918 9.264 -20.487 1.00 94.88 92 LEU A C 1
ATOM 752 O O . LEU A 1 92 ? 19.000 10.013 -20.811 1.00 94.88 92 LEU A O 1
ATOM 756 N N . GLY A 1 93 ? 20.740 9.527 -19.468 1.00 90.06 93 GLY A N 1
ATOM 757 C CA . GLY A 1 93 ? 20.602 10.704 -18.606 1.00 90.06 93 GLY A CA 1
ATOM 758 C C . GLY A 1 93 ? 19.518 10.594 -17.526 1.00 90.06 93 GLY A C 1
ATOM 759 O O . GLY A 1 93 ? 19.111 11.622 -16.989 1.00 90.06 93 GLY A O 1
ATOM 760 N N . ILE A 1 94 ? 19.030 9.390 -17.202 1.00 92.75 94 ILE A N 1
ATOM 761 C CA . ILE A 1 94 ? 18.126 9.179 -16.063 1.00 92.75 94 ILE A CA 1
ATOM 762 C C . ILE A 1 94 ? 18.844 9.365 -14.720 1.00 92.75 94 ILE A C 1
ATOM 764 O O . ILE A 1 94 ? 19.943 8.860 -14.500 1.00 92.75 94 ILE A O 1
ATOM 768 N N . GLU A 1 95 ? 18.158 9.999 -13.773 1.00 88.62 95 GLU A N 1
ATOM 769 C CA . GLU A 1 95 ? 18.483 9.925 -12.350 1.00 88.62 95 GLU A CA 1
ATOM 770 C C . GLU A 1 95 ? 17.214 9.564 -11.573 1.00 88.62 95 GLU A C 1
ATOM 772 O O . GLU A 1 95 ? 16.245 10.325 -11.538 1.00 88.62 95 GLU A O 1
ATOM 777 N N . LEU A 1 96 ? 17.190 8.380 -10.960 1.00 87.81 96 LEU A N 1
ATOM 778 C CA . LEU A 1 96 ? 16.008 7.909 -10.241 1.00 87.81 96 LEU A CA 1
ATOM 779 C C . LEU A 1 96 ? 15.822 8.676 -8.928 1.00 87.81 96 LEU A C 1
ATOM 781 O O . LEU A 1 96 ? 16.751 8.791 -8.130 1.00 87.81 96 LEU A O 1
ATOM 785 N N . ARG A 1 97 ? 14.587 9.123 -8.671 1.00 87.56 97 ARG A N 1
ATOM 786 C CA . ARG A 1 97 ? 14.192 9.858 -7.449 1.00 87.56 97 ARG A CA 1
ATOM 787 C C . ARG A 1 97 ? 14.920 11.200 -7.242 1.00 87.56 97 ARG A C 1
ATOM 789 O O . ARG A 1 97 ? 14.999 11.666 -6.110 1.00 87.56 97 ARG A O 1
ATOM 796 N N . THR A 1 98 ? 15.408 11.851 -8.301 1.00 82.81 98 THR A N 1
ATOM 797 C CA . THR A 1 98 ? 15.928 13.235 -8.243 1.00 82.81 98 THR A CA 1
ATOM 798 C C . THR A 1 98 ? 15.046 14.200 -9.052 1.00 82.81 98 THR A C 1
ATOM 800 O O . THR A 1 98 ? 14.056 13.792 -9.675 1.00 82.81 98 THR A O 1
ATOM 803 N N . TYR A 1 99 ? 15.385 15.496 -9.048 1.00 84.75 99 TYR A N 1
ATOM 804 C CA . TYR A 1 99 ? 14.773 16.494 -9.934 1.00 84.75 99 TYR A CA 1
ATOM 805 C C . TYR A 1 99 ? 15.352 16.375 -11.358 1.00 84.75 99 TYR A C 1
ATOM 807 O O . TYR A 1 99 ? 16.067 17.239 -11.853 1.00 84.75 99 TYR A O 1
ATOM 815 N N . ASN A 1 100 ? 15.052 15.253 -12.003 1.00 89.12 100 ASN A N 1
ATOM 816 C CA . ASN A 1 100 ? 15.473 14.911 -13.354 1.00 89.12 100 ASN A CA 1
ATOM 817 C C . ASN A 1 100 ? 14.231 14.815 -14.248 1.00 89.12 100 ASN A C 1
ATOM 819 O O . ASN A 1 100 ? 13.260 14.155 -13.881 1.00 89.12 100 ASN A O 1
ATOM 823 N N . GLU A 1 101 ? 14.228 15.484 -15.402 1.00 90.94 101 GLU A N 1
ATOM 824 C CA . GLU A 1 101 ? 13.015 15.611 -16.225 1.00 90.94 101 GLU A CA 1
ATOM 825 C C . GLU A 1 101 ? 12.531 14.274 -16.808 1.00 90.94 101 GLU A C 1
ATOM 827 O O . GLU A 1 101 ? 11.325 14.057 -16.903 1.00 90.94 101 GLU A O 1
ATOM 832 N N . ILE A 1 102 ? 13.432 13.334 -17.115 1.00 91.81 102 ILE A N 1
ATOM 833 C CA . ILE A 1 102 ? 13.047 11.989 -17.577 1.00 91.81 102 ILE A CA 1
ATOM 834 C C . ILE A 1 102 ? 12.348 11.238 -16.436 1.00 91.81 102 ILE A C 1
ATOM 836 O O . ILE A 1 102 ? 11.230 10.752 -16.602 1.00 91.81 102 ILE A O 1
ATOM 840 N N . ASN A 1 103 ? 12.966 11.224 -15.251 1.00 86.25 103 ASN A N 1
ATOM 841 C CA . ASN A 1 103 ? 12.406 10.633 -14.035 1.00 86.25 103 ASN A CA 1
ATOM 842 C C . ASN A 1 103 ? 11.035 11.245 -13.694 1.00 86.25 103 ASN A C 1
ATOM 844 O O . ASN A 1 103 ? 10.067 10.511 -13.513 1.00 86.25 103 ASN A O 1
ATOM 848 N N . LYS A 1 104 ? 10.915 12.580 -13.685 1.00 92.38 104 LYS A N 1
ATOM 849 C CA . LYS A 1 104 ? 9.649 13.295 -13.442 1.00 92.38 104 LYS A CA 1
ATOM 850 C C . LYS A 1 104 ? 8.559 12.890 -14.435 1.00 92.38 104 LYS A C 1
ATOM 852 O O . LYS A 1 104 ? 7.456 12.563 -14.003 1.00 92.38 104 LYS A O 1
ATOM 857 N N . ASN A 1 105 ? 8.862 12.895 -15.734 1.00 94.12 105 ASN A N 1
ATOM 858 C CA . ASN A 1 105 ? 7.878 12.632 -16.782 1.00 94.12 105 ASN A CA 1
ATOM 859 C C . ASN A 1 105 ? 7.353 11.193 -16.732 1.00 94.12 105 ASN A C 1
ATOM 861 O O . ASN A 1 105 ? 6.141 10.997 -16.755 1.00 94.12 105 ASN A O 1
ATOM 865 N N . GLU A 1 106 ? 8.222 10.188 -16.588 1.00 95.25 106 GLU A N 1
ATOM 866 C CA . GLU A 1 106 ? 7.761 8.794 -16.521 1.00 95.25 106 GLU A CA 1
ATOM 867 C C . GLU A 1 106 ? 7.010 8.491 -15.214 1.00 95.25 106 GLU A C 1
ATOM 869 O O . GLU A 1 106 ? 5.994 7.793 -15.223 1.00 95.25 106 GLU A O 1
ATOM 874 N N . ILE A 1 107 ? 7.432 9.092 -14.093 1.00 93.44 107 ILE A N 1
ATOM 875 C CA . ILE A 1 107 ? 6.687 9.023 -12.828 1.00 93.44 107 ILE A CA 1
ATOM 876 C C . ILE A 1 107 ? 5.301 9.659 -12.980 1.00 93.44 107 ILE A C 1
ATOM 878 O O . ILE A 1 107 ? 4.311 9.091 -12.511 1.00 93.44 107 ILE A O 1
ATOM 882 N N . GLN A 1 108 ? 5.203 10.818 -13.636 1.00 95.00 108 GLN A N 1
ATOM 883 C CA . GLN A 1 108 ? 3.929 11.480 -13.901 1.00 95.00 108 GLN A CA 1
ATOM 884 C C . GLN A 1 108 ? 3.037 10.612 -14.798 1.00 95.00 108 GLN A C 1
ATOM 886 O O . GLN A 1 108 ? 1.893 10.361 -14.428 1.00 95.00 108 GLN A O 1
ATOM 891 N N . ASN A 1 109 ? 3.565 10.070 -15.901 1.00 96.19 109 ASN A N 1
ATOM 892 C CA . ASN A 1 109 ? 2.845 9.162 -16.801 1.00 96.19 109 ASN A CA 1
ATOM 893 C C . ASN A 1 109 ? 2.203 7.996 -16.029 1.00 96.19 109 ASN A C 1
ATOM 895 O O . ASN A 1 109 ? 0.987 7.787 -16.101 1.00 96.19 109 ASN A O 1
ATOM 899 N N . PHE A 1 110 ? 3.001 7.271 -15.238 1.00 96.44 110 PHE A N 1
ATOM 900 C CA . PHE A 1 110 ? 2.519 6.119 -14.479 1.00 96.44 110 PHE A CA 1
ATOM 901 C C . PHE A 1 110 ? 1.515 6.507 -13.386 1.00 96.44 110 PHE A C 1
ATOM 903 O O . PHE A 1 110 ? 0.431 5.925 -13.286 1.00 96.44 110 PHE A O 1
ATOM 910 N N . THR A 1 111 ? 1.842 7.513 -12.571 1.00 96.19 111 THR A N 1
ATOM 911 C CA . THR A 1 111 ? 0.993 7.920 -11.440 1.00 96.19 111 THR A CA 1
ATOM 912 C C . THR A 1 111 ? -0.340 8.506 -11.912 1.00 96.19 111 THR A C 1
ATOM 914 O O . THR A 1 111 ? -1.382 8.139 -11.364 1.00 96.19 111 THR A O 1
ATOM 917 N N . THR A 1 112 ? -0.350 9.316 -12.979 1.00 97.12 112 THR A N 1
ATOM 918 C CA . THR A 1 112 ? -1.580 9.787 -13.633 1.00 97.12 112 THR A CA 1
ATOM 919 C C . THR A 1 112 ? -2.412 8.617 -14.154 1.00 97.12 112 THR A C 1
ATOM 921 O O . THR A 1 112 ? -3.610 8.582 -13.880 1.00 97.12 112 THR A O 1
ATOM 924 N N . LYS A 1 113 ? -1.808 7.618 -14.818 1.00 97.06 113 LYS A N 1
ATOM 925 C CA . LYS A 1 113 ? -2.535 6.440 -15.324 1.00 97.06 113 LYS A CA 1
ATOM 926 C C . LYS A 1 113 ? -3.266 5.683 -14.207 1.00 97.06 113 LYS A C 1
ATOM 928 O O . LYS A 1 113 ? -4.452 5.382 -14.347 1.00 97.06 113 LYS A O 1
ATOM 933 N N . ILE A 1 114 ? -2.591 5.422 -13.084 1.00 96.56 114 ILE A N 1
ATOM 934 C CA . ILE A 1 114 ? -3.183 4.736 -11.921 1.00 96.56 114 ILE A CA 1
ATOM 935 C C . ILE A 1 114 ? -4.325 5.557 -11.304 1.00 96.56 114 ILE A C 1
ATOM 937 O O . ILE A 1 114 ? -5.394 5.010 -11.014 1.00 96.56 114 ILE A O 1
ATOM 941 N N . VAL A 1 115 ? -4.131 6.871 -11.134 1.00 97.12 115 VAL A N 1
ATOM 942 C CA . VAL A 1 115 ? -5.176 7.775 -10.625 1.00 97.12 115 VAL A CA 1
ATOM 943 C C . VAL A 1 115 ? -6.377 7.809 -11.569 1.00 97.12 115 VAL A C 1
ATOM 945 O O . VAL A 1 115 ? -7.511 7.742 -11.098 1.00 97.12 115 VAL A O 1
ATOM 948 N N . ASP A 1 116 ? -6.163 7.854 -12.883 1.00 98.19 116 ASP A N 1
ATOM 949 C CA . ASP A 1 116 ? -7.247 7.928 -13.861 1.00 98.19 116 ASP A CA 1
ATOM 950 C C . ASP A 1 116 ? -8.059 6.644 -13.964 1.00 98.19 116 ASP A C 1
ATOM 952 O O . ASP A 1 116 ? -9.288 6.716 -13.954 1.00 98.19 116 ASP A O 1
ATOM 956 N N . MET A 1 117 ? -7.416 5.476 -13.946 1.00 97.62 117 MET A N 1
ATOM 957 C CA . MET A 1 117 ? -8.129 4.198 -13.874 1.00 97.62 117 MET A CA 1
ATOM 958 C C . MET A 1 117 ? -8.996 4.116 -12.604 1.00 97.62 117 MET A C 1
ATOM 960 O O . MET A 1 117 ? -10.169 3.744 -12.668 1.00 97.62 117 MET A O 1
ATOM 964 N N . ALA A 1 118 ? -8.471 4.543 -11.449 1.00 97.00 118 ALA A N 1
ATOM 965 C CA . ALA A 1 118 ? -9.235 4.585 -10.200 1.00 97.00 118 ALA A CA 1
ATOM 966 C C . ALA A 1 118 ? -10.371 5.635 -10.210 1.00 97.00 118 ALA A C 1
ATOM 968 O O . ALA A 1 118 ? -11.444 5.403 -9.640 1.00 97.00 118 ALA A O 1
ATOM 969 N N . ARG A 1 119 ? -10.155 6.776 -10.877 1.00 98.00 119 ARG A N 1
ATOM 970 C CA . ARG A 1 119 ? -11.104 7.893 -11.016 1.00 98.00 119 ARG A CA 1
ATOM 971 C C . ARG A 1 119 ? -12.265 7.553 -11.948 1.00 98.00 119 ARG A C 1
ATOM 973 O O . ARG A 1 119 ? -13.413 7.835 -11.603 1.00 98.00 119 ARG A O 1
ATOM 980 N N . GLN A 1 120 ? -11.994 6.925 -13.090 1.00 98.19 120 GLN A N 1
ATOM 981 C CA . GLN A 1 120 ? -13.014 6.452 -14.035 1.00 98.19 120 GLN A CA 1
ATOM 982 C C . GLN A 1 120 ? -13.951 5.433 -13.364 1.00 98.19 120 GLN A C 1
ATOM 984 O O . GLN A 1 120 ? -15.172 5.520 -13.484 1.00 98.19 120 GLN A O 1
ATOM 989 N N . GLU A 1 121 ? -13.383 4.537 -12.554 1.00 97.94 121 GLU A N 1
ATOM 990 C CA . GLU A 1 121 ? -14.088 3.447 -11.865 1.00 97.94 121 GLU A CA 1
ATOM 991 C C . GLU A 1 121 ? -14.739 3.849 -10.524 1.00 97.94 121 GLU A C 1
ATOM 993 O O . GLU A 1 121 ? -15.266 3.002 -9.792 1.00 97.94 121 GLU A O 1
ATOM 998 N N . LYS A 1 122 ? -14.735 5.149 -10.190 1.00 98.00 122 LYS A N 1
ATOM 999 C CA . LYS A 1 122 ? -15.344 5.720 -8.972 1.00 98.00 122 LYS A CA 1
ATOM 1000 C C . LYS A 1 122 ? -14.848 5.021 -7.694 1.00 98.00 122 LYS A C 1
ATOM 1002 O O . LYS A 1 122 ? -15.634 4.585 -6.835 1.00 98.00 122 LYS A O 1
ATOM 1007 N N . LEU A 1 123 ? -13.522 4.869 -7.600 1.00 96.94 123 LEU A N 1
ATOM 1008 C CA . LEU A 1 123 ? -12.841 4.172 -6.507 1.00 96.94 123 LEU A CA 1
ATOM 1009 C C . LEU A 1 123 ? -12.304 5.100 -5.407 1.00 96.94 123 LEU A C 1
ATOM 1011 O O . LEU A 1 123 ? -12.057 4.612 -4.305 1.00 96.94 123 LEU A O 1
ATOM 1015 N N . PHE A 1 124 ? -12.230 6.414 -5.620 1.00 97.50 124 PHE A N 1
ATOM 1016 C CA . PHE A 1 124 ? -11.956 7.366 -4.536 1.00 97.50 124 PHE A CA 1
ATOM 1017 C C . PHE A 1 124 ? -13.180 7.585 -3.637 1.00 97.50 124 PHE A C 1
ATOM 1019 O O . PHE A 1 124 ? -14.321 7.567 -4.103 1.00 97.50 124 PHE A O 1
ATOM 1026 N N . ALA A 1 125 ? -12.966 7.814 -2.340 1.00 95.25 125 ALA A N 1
ATOM 1027 C CA . ALA A 1 125 ? -14.037 7.994 -1.354 1.00 95.25 125 ALA A CA 1
ATOM 1028 C C . ALA A 1 125 ? -14.959 9.189 -1.663 1.00 95.25 125 ALA A C 1
ATOM 1030 O O . ALA A 1 125 ? -16.165 9.098 -1.437 1.00 95.25 125 ALA A O 1
ATOM 1031 N N . SER A 1 126 ? -14.429 10.254 -2.274 1.00 96.38 126 SER A N 1
ATOM 1032 C CA . SER A 1 126 ? -15.196 11.392 -2.812 1.00 96.38 126 SER A CA 1
ATOM 1033 C C . SER A 1 126 ? -16.182 11.006 -3.926 1.00 96.38 126 SER A C 1
ATOM 1035 O O . SER A 1 126 ? -17.151 11.717 -4.168 1.00 96.38 126 SER A O 1
ATOM 1037 N N . GLN A 1 127 ? -15.971 9.859 -4.576 1.00 97.50 127 GLN A N 1
ATOM 1038 C CA . GLN A 1 127 ? -16.848 9.264 -5.590 1.00 97.50 127 GLN A CA 1
ATOM 1039 C C . GLN A 1 127 ? -17.656 8.071 -5.032 1.00 97.50 127 GLN A C 1
ATOM 1041 O O . GLN A 1 127 ? -18.233 7.291 -5.793 1.00 97.50 127 GLN A O 1
ATOM 1046 N N . GLY A 1 128 ? -17.657 7.874 -3.707 1.00 95.06 128 GLY A N 1
ATOM 1047 C CA . GLY A 1 128 ? -18.273 6.723 -3.044 1.00 95.06 128 GLY A CA 1
ATOM 1048 C C . GLY A 1 128 ? -17.486 5.412 -3.185 1.00 95.06 128 GLY A C 1
ATOM 1049 O O . GLY A 1 128 ? -18.081 4.335 -3.138 1.00 95.06 128 GLY A O 1
ATOM 1050 N N . GLY A 1 129 ? -16.173 5.471 -3.423 1.00 95.81 129 GLY A N 1
ATOM 1051 C CA . GLY A 1 129 ? -15.263 4.322 -3.511 1.00 95.81 129 GLY A CA 1
ATOM 1052 C C . GLY A 1 129 ? -14.514 3.968 -2.212 1.00 95.81 129 GLY A C 1
ATOM 1053 O O . GLY A 1 129 ? -14.719 4.617 -1.186 1.00 95.81 129 GLY A O 1
ATOM 1054 N N . PRO A 1 130 ? -13.678 2.907 -2.221 1.00 93.44 130 PRO A N 1
ATOM 1055 C CA . PRO A 1 130 ? -12.942 2.453 -1.040 1.00 93.44 130 PRO A CA 1
ATOM 1056 C C . PRO A 1 130 ? -11.656 3.243 -0.741 1.00 93.44 130 PRO A C 1
ATOM 1058 O O . PRO A 1 130 ? -11.222 3.216 0.406 1.00 93.44 130 PRO A O 1
ATOM 1061 N N . ILE A 1 131 ? -11.027 3.917 -1.710 1.00 94.31 131 ILE A N 1
ATOM 1062 C CA . ILE A 1 131 ? -9.740 4.600 -1.493 1.00 94.31 131 ILE A CA 1
ATOM 1063 C C . ILE A 1 131 ? -9.984 5.870 -0.669 1.00 94.31 131 ILE A C 1
ATOM 1065 O O . ILE A 1 131 ? -10.589 6.822 -1.167 1.00 94.31 131 ILE A O 1
ATOM 1069 N N . ILE A 1 132 ? -9.526 5.890 0.585 1.00 92.12 132 ILE A N 1
ATOM 1070 C CA . ILE A 1 132 ? -9.681 7.045 1.493 1.00 92.12 132 ILE A CA 1
ATOM 1071 C C . ILE A 1 132 ? -8.472 7.978 1.490 1.00 92.12 132 ILE A C 1
ATOM 1073 O O . ILE A 1 132 ? -8.618 9.154 1.805 1.00 92.12 132 ILE A O 1
ATOM 1077 N N . LEU A 1 133 ? -7.297 7.458 1.140 1.00 91.62 133 LEU A N 1
ATOM 1078 C CA . LEU A 1 133 ? -6.026 8.176 1.078 1.00 91.62 133 LEU A CA 1
ATOM 1079 C C . LEU A 1 133 ? -5.165 7.567 -0.032 1.00 91.62 133 LEU A C 1
ATOM 1081 O O . LEU A 1 133 ? -5.312 6.387 -0.354 1.00 91.62 133 LEU A O 1
ATOM 1085 N N . ALA A 1 134 ? -4.227 8.349 -0.559 1.00 91.38 134 ALA A N 1
ATOM 1086 C CA . ALA A 1 134 ? -3.175 7.860 -1.440 1.00 91.38 134 ALA A CA 1
ATOM 1087 C C . ALA A 1 134 ? -1.801 8.348 -0.955 1.00 91.38 134 ALA A C 1
ATOM 1089 O O . ALA A 1 134 ? -1.703 9.428 -0.374 1.00 91.38 134 ALA A O 1
ATOM 1090 N N . GLN A 1 135 ? -0.750 7.560 -1.194 1.00 90.38 135 GLN A N 1
ATOM 1091 C CA . GLN A 1 135 ? 0.643 7.942 -0.929 1.00 90.38 135 GLN A CA 1
ATOM 1092 C C . GLN A 1 135 ? 1.401 8.073 -2.254 1.00 90.38 135 GLN A C 1
ATOM 1094 O O . GLN A 1 135 ? 1.361 7.156 -3.078 1.00 90.38 135 GLN A O 1
ATOM 1099 N N . ILE A 1 136 ? 2.112 9.191 -2.407 1.00 91.00 136 ILE A N 1
ATOM 1100 C CA . ILE A 1 136 ? 3.124 9.428 -3.440 1.00 91.00 136 ILE A CA 1
ATOM 1101 C C . ILE A 1 136 ? 4.519 9.334 -2.800 1.00 91.00 136 ILE A C 1
ATOM 1103 O O . ILE A 1 136 ? 4.707 9.768 -1.662 1.00 91.00 136 ILE A O 1
ATOM 1107 N N . GLU A 1 137 ? 5.478 8.759 -3.528 1.00 89.25 137 GLU A N 1
ATOM 1108 C CA . GLU A 1 137 ? 6.801 8.345 -3.033 1.00 89.25 137 GLU A CA 1
ATOM 1109 C C . GLU A 1 137 ? 6.729 7.358 -1.839 1.00 89.25 137 GLU A C 1
ATOM 1111 O O . GLU A 1 137 ? 5.649 6.975 -1.381 1.00 89.25 137 GLU A O 1
ATOM 1116 N N . ASN A 1 138 ? 7.874 6.882 -1.339 1.00 87.56 138 ASN A N 1
ATOM 1117 C CA . ASN A 1 138 ? 7.960 6.083 -0.118 1.00 87.56 138 ASN A CA 1
ATOM 1118 C C . ASN A 1 138 ? 9.289 6.273 0.633 1.00 87.56 138 ASN A C 1
ATOM 1120 O O . ASN A 1 138 ? 10.372 6.072 0.084 1.00 87.56 138 ASN A O 1
ATOM 1124 N N . GLU A 1 139 ? 9.207 6.613 1.924 1.00 83.25 139 GLU A N 1
ATOM 1125 C CA . GLU A 1 139 ? 10.364 6.794 2.824 1.00 83.25 139 GLU A CA 1
ATOM 1126 C C . GLU A 1 139 ? 11.470 7.733 2.274 1.00 83.25 139 GLU A C 1
ATOM 1128 O O . GLU A 1 139 ? 12.610 7.689 2.730 1.00 83.25 139 GLU A O 1
ATOM 1133 N N . TYR A 1 140 ? 11.144 8.643 1.342 1.00 79.31 140 TYR A N 1
ATOM 1134 C CA . TYR A 1 140 ? 12.075 9.616 0.733 1.00 79.31 140 TYR A CA 1
ATOM 1135 C C . TYR A 1 140 ? 12.805 10.497 1.766 1.00 79.31 140 TYR A C 1
ATOM 1137 O O . TYR A 1 140 ? 13.895 11.007 1.518 1.00 79.31 140 TYR A O 1
ATOM 1145 N N . GLY A 1 141 ? 12.256 10.606 2.983 1.00 72.75 141 GLY A N 1
ATOM 1146 C CA . GLY A 1 141 ? 12.936 11.209 4.127 1.00 72.75 141 GLY A CA 1
ATOM 1147 C C . GLY A 1 141 ? 14.302 10.588 4.450 1.00 72.75 141 GLY A C 1
ATOM 1148 O O . GLY A 1 141 ? 15.225 11.324 4.784 1.00 72.75 141 GLY A O 1
ATOM 1149 N N . ASN A 1 142 ? 14.454 9.274 4.265 1.00 66.62 142 ASN A N 1
ATOM 1150 C CA . ASN A 1 142 ? 15.704 8.546 4.501 1.00 66.62 142 ASN A CA 1
ATOM 1151 C C . ASN A 1 142 ? 16.765 8.818 3.419 1.00 66.62 142 ASN A C 1
ATOM 1153 O O . ASN A 1 142 ? 17.938 8.538 3.635 1.00 66.62 142 ASN A O 1
ATOM 1157 N N . PHE A 1 143 ? 16.363 9.352 2.259 1.00 57.97 143 PHE A N 1
ATOM 1158 C CA . PHE A 1 143 ? 17.253 9.625 1.128 1.00 57.97 143 PHE A CA 1
ATOM 1159 C C . PHE A 1 143 ? 17.870 11.034 1.172 1.00 57.97 143 PHE A C 1
ATOM 1161 O O . PHE A 1 143 ? 18.829 11.301 0.457 1.00 57.97 143 PHE A O 1
ATOM 1168 N N . ILE A 1 144 ? 17.348 11.945 2.010 1.00 59.72 144 ILE A N 1
ATOM 1169 C CA . ILE A 1 144 ? 1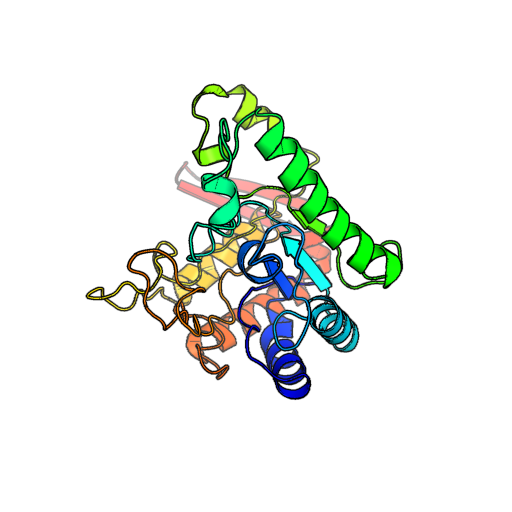7.827 13.335 2.081 1.00 59.72 144 ILE A CA 1
ATOM 1170 C C . ILE A 1 144 ? 18.116 13.756 3.526 1.00 59.72 144 ILE A C 1
ATOM 1172 O O . ILE A 1 144 ? 17.217 14.098 4.302 1.00 59.72 144 ILE A O 1
ATOM 1176 N N . SER A 1 145 ? 19.405 13.820 3.851 1.00 59.72 145 SER A N 1
ATOM 1177 C CA . SER A 1 145 ? 19.954 14.404 5.083 1.00 59.72 145 SER A CA 1
ATOM 1178 C C . SER A 1 145 ? 19.747 15.926 5.184 1.00 59.72 145 SER A C 1
ATOM 1180 O O . SER A 1 145 ? 19.658 16.467 6.283 1.00 59.72 145 SER A O 1
ATOM 1182 N N . ALA A 1 146 ? 19.619 16.618 4.048 1.00 53.16 146 ALA A N 1
ATOM 1183 C CA . ALA A 1 146 ? 19.750 18.074 3.926 1.00 53.16 146 ALA A CA 1
ATOM 1184 C C . ALA A 1 146 ? 18.612 18.950 4.507 1.00 53.16 146 ALA A C 1
ATOM 1186 O O . ALA A 1 146 ? 18.733 20.170 4.484 1.00 53.16 146 ALA A O 1
ATOM 1187 N N . TYR A 1 147 ? 17.511 18.389 5.028 1.00 54.12 147 TYR A N 1
ATOM 1188 C CA . TYR A 1 147 ? 16.348 19.191 5.474 1.00 54.12 147 TYR A CA 1
ATOM 1189 C C . TYR A 1 147 ? 16.355 19.627 6.957 1.00 54.12 147 TYR A C 1
ATOM 1191 O O . TYR A 1 147 ? 15.422 20.309 7.390 1.00 54.12 147 TYR A O 1
ATOM 1199 N N . GLY A 1 148 ? 17.376 19.244 7.735 1.00 60.44 148 GLY A N 1
ATOM 1200 C CA . GLY A 1 148 ? 17.623 19.747 9.097 1.00 60.44 148 GLY A CA 1
ATOM 1201 C C . GLY A 1 148 ? 16.418 19.713 10.054 1.00 60.44 148 GLY A C 1
ATOM 1202 O O . GLY A 1 148 ? 15.561 18.828 9.990 1.00 60.44 148 GLY A O 1
ATOM 1203 N N . ASP A 1 149 ? 16.347 20.697 10.955 1.00 60.78 149 ASP A N 1
ATOM 1204 C CA . ASP A 1 149 ? 15.251 20.838 11.923 1.00 60.78 149 ASP A CA 1
ATOM 1205 C C . ASP A 1 149 ? 13.938 21.340 11.306 1.00 60.78 149 ASP A C 1
ATOM 1207 O O . ASP A 1 149 ? 12.864 21.006 11.808 1.00 60.78 149 ASP A O 1
ATOM 1211 N N . ALA A 1 150 ? 13.990 22.046 10.170 1.00 58.88 150 ALA A N 1
ATOM 1212 C CA . ALA A 1 150 ? 12.795 22.475 9.439 1.00 58.88 150 ALA A CA 1
ATOM 1213 C C . ALA A 1 150 ? 11.895 21.280 9.061 1.00 58.88 150 ALA A C 1
ATOM 1215 O O . ALA A 1 150 ? 10.669 21.367 9.163 1.00 58.88 150 ALA A O 1
ATOM 1216 N N . ARG A 1 151 ? 12.498 20.123 8.735 1.00 60.38 151 ARG A N 1
ATOM 1217 C CA . ARG A 1 151 ? 11.778 18.853 8.540 1.00 60.38 151 ARG A CA 1
ATOM 1218 C C . ARG A 1 151 ? 10.939 18.467 9.765 1.00 60.38 151 ARG A C 1
ATOM 1220 O O . ARG A 1 151 ? 9.804 18.023 9.602 1.00 60.38 151 ARG A O 1
ATOM 1227 N N . LYS A 1 152 ? 11.485 18.608 10.980 1.00 57.34 152 LYS A N 1
ATOM 1228 C CA . LYS A 1 152 ? 10.813 18.207 12.230 1.00 57.34 152 LYS A CA 1
ATOM 1229 C C . LYS A 1 152 ? 9.566 19.059 12.459 1.00 57.34 152 LYS A C 1
ATOM 1231 O O . LYS A 1 152 ? 8.507 18.507 12.734 1.00 57.34 152 LYS A O 1
ATOM 1236 N N . SER A 1 153 ? 9.675 20.374 12.272 1.00 57.59 153 SER A N 1
ATOM 1237 C CA . SER A 1 153 ? 8.553 21.313 12.414 1.00 57.59 153 SER A CA 1
ATOM 1238 C C . SER A 1 153 ? 7.482 21.132 11.334 1.00 57.59 153 SER A C 1
ATOM 1240 O O . SER A 1 153 ? 6.298 21.232 11.637 1.00 57.59 153 SER A O 1
ATOM 1242 N N . TYR A 1 154 ? 7.873 20.817 10.093 1.00 56.47 154 TYR A N 1
ATOM 1243 C CA . TYR A 1 154 ? 6.928 20.547 9.002 1.00 56.47 154 TYR A CA 1
ATOM 1244 C C . TYR A 1 154 ? 6.142 19.240 9.210 1.00 56.47 154 TYR A C 1
ATOM 1246 O O . TYR A 1 154 ? 4.939 19.197 8.968 1.00 56.47 154 TYR A O 1
ATOM 1254 N N . ILE A 1 155 ? 6.801 18.179 9.697 1.00 57.94 155 ILE A N 1
ATOM 1255 C CA . ILE A 1 155 ? 6.144 16.898 10.014 1.00 57.94 155 ILE A CA 1
ATOM 1256 C C . ILE A 1 155 ? 5.261 17.021 11.266 1.00 57.94 155 ILE A C 1
ATOM 1258 O O . ILE A 1 155 ? 4.148 16.500 11.283 1.00 57.94 155 ILE A O 1
ATOM 1262 N N . ASN A 1 156 ? 5.716 17.738 12.297 1.00 61.41 156 ASN A N 1
ATOM 1263 C CA . ASN A 1 156 ? 4.975 17.943 13.545 1.00 61.41 156 ASN A CA 1
ATOM 1264 C C . ASN A 1 156 ? 3.970 19.109 13.456 1.00 61.41 156 ASN A C 1
ATOM 1266 O O . ASN A 1 156 ? 3.863 19.915 14.382 1.00 61.41 156 ASN A O 1
ATOM 1270 N N . CYS A 1 157 ? 3.213 19.202 12.359 1.00 63.16 157 CYS A N 1
ATOM 1271 C CA . CYS A 1 157 ? 2.104 20.147 12.251 1.00 63.16 157 CYS A CA 1
ATOM 1272 C C . CYS A 1 157 ? 1.016 19.802 13.296 1.00 63.16 157 CYS A C 1
ATOM 1274 O O . CYS A 1 157 ? 0.463 18.700 13.231 1.00 63.16 157 CYS A O 1
ATOM 1276 N N . PRO A 1 158 ? 0.651 20.706 14.233 1.00 68.12 158 PRO A N 1
ATOM 1277 C CA . PRO A 1 158 ? -0.293 20.388 15.315 1.00 68.12 158 PRO A CA 1
ATOM 1278 C C . PRO A 1 158 ? -1.687 19.951 14.843 1.00 68.12 158 PRO A C 1
ATOM 1280 O O . PRO A 1 158 ? -2.367 19.206 15.543 1.00 68.12 158 PRO A O 1
ATOM 1283 N N . ASN A 1 159 ? -2.091 20.387 13.647 1.00 73.38 159 ASN A N 1
ATOM 1284 C CA . ASN A 1 159 ? -3.399 20.098 13.058 1.00 73.38 159 ASN A CA 1
ATOM 1285 C C . ASN A 1 159 ? -3.395 18.846 12.155 1.00 73.38 159 ASN A C 1
ATOM 1287 O O . ASN A 1 159 ? -4.424 18.513 11.567 1.00 73.38 159 ASN A O 1
ATOM 1291 N N . SER A 1 160 ? -2.259 18.153 12.005 1.00 72.69 160 SER A N 1
ATOM 1292 C CA . SER A 1 160 ? -2.165 16.921 11.214 1.00 72.69 160 SER A CA 1
ATOM 1293 C C . SER A 1 160 ? -2.406 15.672 12.075 1.00 72.69 160 SER A C 1
ATOM 1295 O O . SER A 1 160 ? -1.823 15.543 13.154 1.00 72.69 160 SER A O 1
ATOM 1297 N N . PRO A 1 161 ? -3.229 14.705 11.620 1.00 79.56 161 PRO A N 1
ATOM 1298 C CA . PRO A 1 161 ? -3.471 13.477 12.368 1.00 79.56 161 PRO A CA 1
ATOM 1299 C C . PRO A 1 161 ? -2.207 12.608 12.422 1.00 79.56 161 PRO A C 1
ATOM 1301 O O . PRO A 1 161 ? -1.546 12.378 11.410 1.00 79.56 161 PRO A O 1
ATOM 1304 N N . LYS A 1 162 ? -1.893 12.063 13.602 1.00 79.62 162 LYS A N 1
ATOM 1305 C CA . LYS A 1 162 ? -0.747 11.161 13.791 1.00 79.62 162 LYS A CA 1
ATOM 1306 C C . LYS A 1 162 ? -1.027 9.814 13.120 1.00 79.62 162 LYS A C 1
ATOM 1308 O O . LYS A 1 162 ? -1.792 9.003 13.646 1.00 79.62 162 LYS A O 1
ATOM 1313 N N . MET A 1 163 ? -0.397 9.570 11.973 1.00 79.69 163 MET A N 1
ATOM 1314 C CA . MET A 1 163 ? -0.558 8.343 11.188 1.00 79.69 163 MET A CA 1
ATOM 1315 C C . MET A 1 163 ? 0.728 7.512 11.148 1.00 79.69 163 MET A C 1
ATOM 1317 O O . MET A 1 163 ? 1.791 8.028 10.816 1.00 79.69 163 MET A O 1
ATOM 1321 N N . TRP A 1 164 ? 0.635 6.211 11.442 1.00 76.25 164 TRP A N 1
ATOM 1322 C CA . TRP A 1 164 ? 1.769 5.277 11.344 1.00 76.25 164 TRP A CA 1
ATOM 1323 C C . TRP A 1 164 ? 1.582 4.321 10.163 1.00 76.25 164 TRP A C 1
ATOM 1325 O O . TRP A 1 164 ? 1.079 3.209 10.315 1.00 76.25 164 TRP A O 1
ATOM 1335 N N . CYS A 1 165 ? 2.021 4.750 8.979 1.00 65.19 165 CYS A N 1
ATOM 1336 C CA . CYS A 1 165 ? 1.862 4.052 7.695 1.00 65.19 165 CYS A CA 1
ATOM 1337 C C . CYS A 1 165 ? 2.834 2.860 7.508 1.00 65.19 165 CYS A C 1
ATOM 1339 O O . CYS A 1 165 ? 3.452 2.714 6.450 1.00 65.19 165 CYS A O 1
ATOM 1341 N N . GLY A 1 166 ? 3.028 2.031 8.541 1.00 61.72 166 GLY A N 1
ATOM 1342 C CA . GLY A 1 166 ? 3.970 0.907 8.495 1.00 61.72 166 GLY A CA 1
ATOM 1343 C C . GLY A 1 166 ? 4.392 0.347 9.856 1.00 61.72 166 GLY A C 1
ATOM 1344 O O . GLY A 1 166 ? 5.587 0.308 10.154 1.00 61.72 166 GLY A O 1
ATOM 1345 N N . LEU A 1 167 ? 3.449 -0.092 10.700 1.00 63.72 167 LEU A N 1
ATOM 1346 C CA . LEU A 1 167 ? 3.784 -0.856 11.907 1.00 63.72 167 LEU A CA 1
ATOM 1347 C C . LEU A 1 167 ? 4.288 -2.244 11.512 1.00 63.72 167 LEU A C 1
ATOM 1349 O O . LEU A 1 167 ? 3.503 -3.150 11.235 1.00 63.72 167 LEU A O 1
ATOM 1353 N N . ARG A 1 168 ? 5.610 -2.386 11.560 1.00 68.62 168 ARG A N 1
ATOM 1354 C CA . ARG A 1 168 ? 6.364 -3.615 11.313 1.00 68.62 168 ARG A CA 1
ATOM 1355 C C . ARG A 1 168 ? 5.936 -4.734 12.278 1.00 68.62 168 ARG A C 1
ATOM 1357 O O . ARG A 1 168 ? 6.142 -4.631 13.494 1.00 68.62 168 ARG A O 1
ATOM 1364 N N . THR A 1 169 ? 5.312 -5.780 11.732 1.00 64.69 169 THR A N 1
ATOM 1365 C CA . THR A 1 169 ? 4.783 -6.940 12.477 1.00 64.69 169 THR A CA 1
ATOM 1366 C C . THR A 1 169 ? 5.793 -8.068 12.686 1.00 64.69 169 THR A C 1
ATOM 1368 O O . THR A 1 169 ? 5.640 -8.787 13.672 1.00 64.69 169 THR A O 1
ATOM 1371 N N . GLY A 1 170 ? 6.824 -8.183 11.842 1.00 57.41 170 GLY A N 1
ATOM 1372 C CA . GLY A 1 170 ? 8.041 -8.972 12.081 1.00 57.41 170 GLY A CA 1
ATOM 1373 C C . GLY A 1 170 ? 9.110 -8.191 12.867 1.00 57.41 170 GLY A C 1
ATOM 1374 O O . GLY A 1 170 ? 9.011 -6.971 13.036 1.00 57.41 170 GLY A O 1
ATOM 1375 N N . LEU A 1 171 ? 10.139 -8.881 13.378 1.00 49.97 171 LEU A N 1
ATOM 1376 C CA . LEU A 1 171 ? 11.190 -8.274 14.216 1.00 49.97 171 LEU A CA 1
ATOM 1377 C C . LEU A 1 171 ? 11.985 -7.228 13.426 1.00 49.97 171 LEU A C 1
ATOM 1379 O O . LEU A 1 171 ? 12.417 -7.515 12.317 1.00 49.97 171 LEU A O 1
ATOM 1383 N N . GLY A 1 172 ? 12.116 -5.998 13.939 1.00 55.56 172 GLY A N 1
ATOM 1384 C CA . GLY A 1 172 ? 12.736 -4.872 13.210 1.00 55.56 172 GLY A CA 1
ATOM 1385 C C . GLY A 1 172 ? 12.040 -4.475 11.891 1.00 55.56 172 GLY A C 1
ATOM 1386 O O . GLY A 1 172 ? 12.419 -3.500 11.240 1.00 55.56 172 GLY A O 1
ATOM 1387 N N . GLY A 1 173 ? 11.002 -5.207 11.481 1.00 56.91 173 GLY A N 1
ATOM 1388 C CA . GLY A 1 173 ? 10.508 -5.238 10.108 1.00 56.91 173 GLY A CA 1
ATOM 1389 C C . GLY A 1 173 ? 11.447 -5.892 9.094 1.00 56.91 173 GLY A C 1
ATOM 1390 O O . GLY A 1 173 ? 11.349 -5.563 7.912 1.00 56.91 173 GLY A O 1
ATOM 1391 N N . GLU A 1 174 ? 12.346 -6.769 9.544 1.00 66.62 174 GLU A N 1
ATOM 1392 C CA . GLU A 1 174 ? 13.195 -7.609 8.695 1.00 66.62 174 GLU A CA 1
ATOM 1393 C C . GLU A 1 174 ? 12.326 -8.467 7.756 1.00 66.62 174 GLU A C 1
ATOM 1395 O O . GLU A 1 174 ? 11.325 -9.055 8.171 1.00 66.62 174 GLU A O 1
ATOM 1400 N N . PHE A 1 175 ? 12.711 -8.552 6.481 1.00 76.69 175 PHE A N 1
ATOM 1401 C CA . PHE A 1 175 ? 12.185 -9.572 5.572 1.00 76.69 175 PHE A CA 1
ATOM 1402 C C . PHE A 1 175 ? 12.913 -10.895 5.839 1.00 76.69 175 PHE A C 1
ATOM 1404 O O . PHE A 1 175 ? 14.033 -10.903 6.352 1.00 76.69 175 PHE A O 1
ATOM 1411 N N . LYS A 1 176 ? 12.322 -12.033 5.462 1.00 85.44 176 LYS A N 1
ATOM 1412 C CA . LYS A 1 176 ? 13.080 -13.287 5.450 1.00 85.44 176 LYS A CA 1
ATOM 1413 C C . LYS A 1 176 ? 14.098 -13.238 4.310 1.00 85.44 176 LYS A C 1
ATOM 1415 O O . LYS A 1 176 ? 13.715 -13.114 3.149 1.00 85.44 176 LYS A O 1
ATOM 1420 N N . HIS A 1 177 ? 15.378 -13.359 4.641 1.00 88.06 177 HIS A N 1
ATOM 1421 C CA . HIS A 1 177 ? 16.472 -13.408 3.671 1.00 88.06 177 HIS A CA 1
ATOM 1422 C C . HIS A 1 177 ? 16.912 -14.850 3.389 1.00 88.06 177 HIS A C 1
ATOM 1424 O O . HIS A 1 177 ? 16.780 -15.727 4.246 1.00 88.06 177 HIS A O 1
ATOM 1430 N N . TRP A 1 178 ? 17.460 -15.107 2.198 1.00 89.12 178 TRP A N 1
ATOM 1431 C CA . TRP A 1 178 ? 18.112 -16.388 1.904 1.00 89.12 178 TRP A CA 1
ATOM 1432 C C . TRP A 1 178 ? 19.320 -16.591 2.831 1.00 89.12 178 TRP A C 1
ATOM 1434 O O . TRP A 1 178 ? 20.105 -15.672 3.040 1.00 89.12 178 TRP A O 1
ATOM 1444 N N . GLY A 1 179 ? 19.433 -17.777 3.440 1.00 89.69 179 GLY A N 1
ATOM 1445 C CA . GLY A 1 179 ? 20.427 -18.067 4.486 1.00 89.69 179 GLY A CA 1
ATOM 1446 C C . GLY A 1 179 ? 20.164 -17.398 5.848 1.00 89.69 179 GLY A C 1
ATOM 1447 O O . GLY A 1 179 ? 20.864 -17.694 6.812 1.00 89.69 179 GLY A O 1
ATOM 1448 N N . GLY A 1 180 ? 19.158 -16.524 5.958 1.00 87.75 180 GLY A N 1
ATOM 1449 C CA . GLY A 1 180 ? 18.798 -15.841 7.200 1.00 87.75 180 GLY A CA 1
ATOM 1450 C C . GLY A 1 180 ? 17.854 -16.643 8.102 1.00 87.75 180 GLY A C 1
ATOM 1451 O O . GLY A 1 180 ? 17.143 -17.550 7.662 1.00 87.75 180 GLY A O 1
ATOM 1452 N N . ARG A 1 181 ? 17.794 -16.254 9.382 1.00 87.94 181 ARG A N 1
ATOM 1453 C CA . ARG A 1 181 ? 16.755 -16.714 10.322 1.00 87.94 181 ARG A CA 1
ATOM 1454 C C . ARG A 1 181 ? 15.359 -16.271 9.859 1.00 87.94 181 ARG A C 1
ATOM 1456 O O . ARG A 1 181 ? 15.217 -15.239 9.205 1.00 87.94 181 ARG A O 1
ATOM 1463 N N . ASN A 1 182 ? 14.315 -16.978 10.292 1.00 84.69 182 ASN A N 1
ATOM 1464 C CA . ASN A 1 182 ? 12.955 -16.431 10.252 1.00 84.69 182 ASN A CA 1
ATOM 1465 C C . ASN A 1 182 ? 12.863 -15.274 11.279 1.00 84.69 182 ASN A C 1
ATOM 1467 O O . ASN A 1 182 ? 13.123 -15.523 12.461 1.00 84.69 182 ASN A O 1
ATOM 1471 N N . PRO A 1 183 ? 12.517 -14.033 10.891 1.00 85.12 183 PRO A N 1
ATOM 1472 C CA . PRO A 1 183 ? 12.338 -12.942 11.848 1.00 85.12 183 PRO A CA 1
ATOM 1473 C C . PRO A 1 183 ? 11.014 -13.114 12.607 1.00 85.12 183 PRO A C 1
ATOM 1475 O O . PRO A 1 183 ? 9.964 -13.237 11.985 1.00 85.12 183 PRO A O 1
ATOM 1478 N N . HIS A 1 184 ? 11.048 -13.101 13.946 1.00 85.38 184 HIS A N 1
ATOM 1479 C CA . HIS A 1 184 ? 9.855 -13.272 14.787 1.00 85.38 184 HIS A CA 1
ATOM 1480 C C . HIS A 1 184 ? 9.706 -12.157 15.827 1.00 85.38 184 HIS A C 1
ATOM 1482 O O . HIS A 1 184 ? 10.636 -11.873 16.582 1.00 85.38 184 HIS A O 1
ATOM 1488 N N . LYS A 1 185 ? 8.517 -11.552 15.891 1.00 84.88 185 LYS A N 1
ATOM 1489 C CA . LYS A 1 185 ? 8.145 -10.521 16.870 1.00 84.88 185 LYS A CA 1
ATOM 1490 C C . LYS A 1 185 ? 7.071 -11.055 17.810 1.00 84.88 185 LYS A C 1
ATOM 1492 O O . LYS A 1 185 ? 6.055 -11.581 17.353 1.00 84.88 185 LYS A O 1
ATOM 1497 N N . THR A 1 186 ? 7.263 -10.853 19.109 1.00 89.88 186 THR A N 1
ATOM 1498 C CA . THR A 1 186 ? 6.287 -11.250 20.130 1.00 89.88 186 THR A CA 1
ATOM 1499 C C . THR A 1 186 ? 4.957 -10.518 19.933 1.00 89.88 186 THR A C 1
ATOM 1501 O O . THR A 1 186 ? 4.901 -9.389 19.430 1.00 89.88 186 THR A O 1
ATOM 1504 N N . VAL A 1 187 ? 3.850 -11.170 20.295 1.00 89.81 187 VAL A N 1
ATOM 1505 C CA . VAL A 1 187 ? 2.522 -10.556 20.151 1.00 89.81 187 VAL A CA 1
ATOM 1506 C C . VAL A 1 187 ? 2.295 -9.481 21.210 1.00 89.81 187 VAL A C 1
ATOM 1508 O O . VAL A 1 187 ? 1.571 -8.519 20.969 1.00 89.81 187 VAL A O 1
ATOM 1511 N N . GLU A 1 188 ? 2.969 -9.613 22.344 1.00 90.69 188 GLU A N 1
ATOM 1512 C CA . GLU A 1 188 ? 2.987 -8.706 23.480 1.00 90.69 188 GLU A CA 1
ATOM 1513 C C . GLU A 1 188 ? 3.565 -7.343 23.072 1.00 90.69 188 GLU A C 1
ATOM 1515 O O . GLU A 1 188 ? 2.876 -6.334 23.215 1.00 90.69 188 GLU A O 1
ATOM 1520 N N . ASP A 1 189 ? 4.762 -7.308 22.469 1.00 89.00 189 ASP A N 1
ATOM 1521 C CA . ASP A 1 189 ? 5.381 -6.065 21.978 1.00 89.00 189 ASP A CA 1
ATOM 1522 C C . ASP A 1 189 ? 4.559 -5.428 20.850 1.00 89.00 189 ASP A C 1
ATOM 1524 O O . ASP A 1 189 ? 4.313 -4.222 20.848 1.00 89.00 189 ASP A O 1
ATOM 1528 N N . LEU A 1 190 ? 4.046 -6.240 19.919 1.00 87.12 190 LEU A N 1
ATOM 1529 C CA . LEU A 1 190 ? 3.189 -5.743 18.843 1.00 87.12 190 LEU A CA 1
ATOM 1530 C C . LEU A 1 190 ? 1.887 -5.117 19.385 1.00 87.12 190 LEU A C 1
ATOM 1532 O O . LEU A 1 190 ? 1.493 -4.038 18.948 1.00 87.12 190 LEU A O 1
ATOM 1536 N N . THR A 1 191 ? 1.245 -5.762 20.362 1.00 87.75 191 THR A N 1
ATOM 1537 C CA . THR A 1 191 ? 0.023 -5.283 21.035 1.00 87.75 191 THR A CA 1
ATOM 1538 C C . THR A 1 191 ? 0.301 -4.012 21.841 1.00 87.75 191 THR A C 1
ATOM 1540 O O . THR A 1 191 ? -0.477 -3.058 21.773 1.00 87.75 191 THR A O 1
ATOM 1543 N N . PHE A 1 192 ? 1.427 -3.965 22.559 1.00 89.25 192 PHE A N 1
ATOM 1544 C CA . PHE A 1 192 ? 1.867 -2.811 23.341 1.00 89.25 192 PHE A CA 1
ATOM 1545 C C . PHE A 1 192 ? 2.173 -1.597 22.455 1.00 89.25 192 PHE A C 1
ATOM 1547 O O . PHE A 1 192 ? 1.662 -0.509 22.718 1.00 89.25 192 PHE A O 1
ATOM 1554 N N . ALA A 1 193 ? 2.931 -1.780 21.369 1.00 87.94 193 ALA A N 1
ATOM 1555 C CA . ALA A 1 193 ? 3.248 -0.718 20.416 1.00 87.94 193 ALA A CA 1
ATOM 1556 C C . ALA A 1 193 ? 1.982 -0.109 19.786 1.00 87.94 193 ALA A C 1
ATOM 1558 O O . ALA A 1 193 ? 1.873 1.115 19.686 1.00 87.94 193 ALA A O 1
ATOM 1559 N N . VAL A 1 194 ? 0.992 -0.944 19.433 1.00 86.69 194 VAL A N 1
ATOM 1560 C CA . VAL A 1 194 ? -0.326 -0.479 18.968 1.00 86.69 194 VAL A CA 1
ATOM 1561 C C . VAL A 1 194 ? -1.045 0.335 20.039 1.00 86.69 194 VAL A C 1
ATOM 1563 O O . VAL A 1 194 ? -1.452 1.466 19.773 1.00 86.69 194 VAL A O 1
ATOM 1566 N N . ALA A 1 195 ? -1.219 -0.234 21.237 1.00 87.75 195 ALA A N 1
ATOM 1567 C CA . ALA A 1 195 ? -1.981 0.396 22.312 1.00 87.75 195 ALA A CA 1
ATOM 1568 C C . ALA A 1 195 ? -1.373 1.750 22.710 1.00 87.75 195 ALA A C 1
ATOM 1570 O O . ALA A 1 195 ? -2.095 2.735 22.858 1.00 87.75 195 ALA A O 1
ATOM 1571 N N . ARG A 1 196 ? -0.038 1.819 22.788 1.00 86.81 196 ARG A N 1
ATOM 1572 C CA . ARG A 1 196 ? 0.714 3.037 23.103 1.00 86.81 196 ARG A CA 1
ATOM 1573 C C . ARG A 1 196 ? 0.608 4.099 22.005 1.00 86.81 196 ARG A C 1
ATOM 1575 O O . ARG A 1 196 ? 0.488 5.275 22.327 1.00 86.81 196 ARG A O 1
ATOM 1582 N N . PHE A 1 197 ? 0.597 3.726 20.722 1.00 86.50 197 PHE A N 1
ATOM 1583 C CA . PHE A 1 197 ? 0.380 4.702 19.643 1.00 86.50 197 PHE A CA 1
ATOM 1584 C C . PHE A 1 197 ? -1.044 5.280 19.670 1.00 86.50 197 PHE A C 1
ATOM 1586 O O . PHE A 1 197 ? -1.233 6.489 19.537 1.00 86.50 197 PHE A O 1
ATOM 1593 N N . PHE A 1 198 ? -2.036 4.422 19.923 1.00 84.81 198 PHE A N 1
ATOM 1594 C CA . PHE A 1 198 ? -3.432 4.818 20.113 1.00 84.81 198 PHE A CA 1
ATOM 1595 C C . PHE A 1 198 ? -3.625 5.752 21.321 1.00 84.81 198 PHE A C 1
ATOM 1597 O O . PHE A 1 198 ? -4.345 6.743 21.215 1.00 84.81 198 PHE A O 1
ATOM 1604 N N . GLN A 1 199 ? -2.937 5.491 22.440 1.00 83.19 199 GLN A N 1
ATOM 1605 C CA . GLN A 1 199 ? -2.973 6.323 23.652 1.00 83.19 199 GLN A CA 1
ATOM 1606 C C . GLN A 1 199 ? -2.573 7.787 23.389 1.00 83.19 199 GLN A C 1
ATOM 1608 O O . GLN A 1 199 ? -3.131 8.693 24.002 1.00 83.19 199 GLN A O 1
ATOM 1613 N N . PHE A 1 200 ? -1.650 8.035 22.453 1.00 80.38 200 PHE A N 1
ATOM 1614 C CA . PHE A 1 200 ? -1.207 9.384 22.079 1.00 80.38 200 PHE A CA 1
ATOM 1615 C C . PHE A 1 200 ? -2.041 10.034 20.955 1.00 80.38 200 PHE A C 1
ATOM 1617 O O . PHE A 1 200 ? -1.575 10.989 20.321 1.00 80.38 200 PHE A O 1
ATOM 1624 N N . GLY A 1 201 ? -3.259 9.539 20.701 1.00 78.31 201 GLY A N 1
ATOM 1625 C CA . GLY A 1 201 ? -4.171 10.054 19.672 1.00 78.31 201 GLY A CA 1
ATOM 1626 C C . GLY A 1 201 ? -3.794 9.645 18.243 1.00 78.31 201 GLY A C 1
ATOM 1627 O O . GLY A 1 201 ? -4.137 10.341 17.290 1.00 78.31 201 GLY A O 1
ATOM 1628 N N . GLY A 1 202 ? -3.030 8.560 18.083 1.00 79.94 202 GLY A N 1
ATOM 1629 C CA . GLY A 1 202 ? -2.564 8.077 16.787 1.00 79.94 202 GLY A CA 1
ATOM 1630 C C . GLY A 1 202 ? -3.436 6.984 16.167 1.00 79.94 202 GLY A C 1
ATOM 1631 O O . GLY A 1 202 ? -3.995 6.137 16.859 1.00 79.94 202 GLY A O 1
ATOM 1632 N N . THR A 1 203 ? -3.491 6.953 14.833 1.00 76.25 203 THR A N 1
ATOM 1633 C CA . THR A 1 203 ? -4.068 5.847 14.054 1.00 76.25 203 THR A CA 1
ATOM 1634 C C . THR A 1 203 ? -2.971 5.132 13.253 1.00 76.25 203 THR A C 1
ATOM 1636 O O . THR A 1 203 ? -2.211 5.760 12.518 1.00 76.25 203 THR A O 1
ATOM 1639 N N . PHE A 1 204 ? -2.814 3.820 13.444 1.00 69.94 204 PHE A N 1
ATOM 1640 C CA . PHE A 1 204 ? -1.706 3.050 12.859 1.00 69.94 204 PHE A CA 1
ATOM 1641 C C . PHE A 1 204 ? -2.172 2.080 11.767 1.00 69.94 204 PHE A C 1
ATOM 1643 O O . PHE A 1 204 ? -3.331 1.667 11.733 1.00 69.94 204 PHE A O 1
ATOM 1650 N N . GLN A 1 205 ? -1.214 1.664 10.940 1.00 64.62 205 GLN A N 1
ATOM 1651 C CA . GLN A 1 205 ? -1.354 0.651 9.902 1.00 64.62 205 GLN A CA 1
ATOM 1652 C C . GLN A 1 205 ? -0.521 -0.586 10.234 1.00 64.62 205 GLN A C 1
ATOM 1654 O O . GLN A 1 205 ? 0.679 -0.450 10.450 1.00 64.62 205 GLN A O 1
ATOM 1659 N N . ASN A 1 206 ? -1.090 -1.794 10.209 1.00 62.66 206 ASN A N 1
ATOM 1660 C CA . ASN A 1 206 ? -0.270 -3.014 10.278 1.00 62.66 206 ASN A CA 1
ATOM 1661 C C . ASN A 1 206 ? 0.478 -3.213 8.948 1.00 62.66 206 ASN A C 1
ATOM 1663 O O . ASN A 1 206 ? -0.157 -3.172 7.897 1.00 62.66 206 ASN A O 1
ATOM 1667 N N . TYR A 1 207 ? 1.775 -3.524 8.997 1.00 58.88 207 TYR A N 1
ATOM 1668 C CA . TYR A 1 207 ? 2.578 -3.953 7.849 1.00 58.88 207 TYR A CA 1
ATOM 1669 C C . TYR A 1 207 ? 3.543 -5.075 8.257 1.00 58.88 207 TYR A C 1
ATOM 1671 O O . TYR A 1 207 ? 4.428 -4.833 9.064 1.00 58.88 207 TYR A O 1
ATOM 1679 N N . MET A 1 208 ? 3.467 -6.311 7.761 1.00 71.00 208 MET A N 1
ATOM 1680 C CA . MET A 1 208 ? 2.405 -6.962 6.981 1.00 71.00 208 MET A CA 1
ATOM 1681 C C . MET A 1 208 ? 1.353 -7.606 7.907 1.00 71.00 208 MET A C 1
ATOM 1683 O O . MET A 1 208 ? 1.626 -7.903 9.066 1.00 71.00 208 MET A O 1
ATOM 1687 N N . TYR A 1 209 ? 0.146 -7.878 7.413 1.00 81.75 209 TYR A N 1
ATOM 1688 C CA . TYR A 1 209 ? -0.835 -8.725 8.117 1.00 81.75 209 TYR A CA 1
ATOM 1689 C C . TYR A 1 209 ? -1.445 -9.800 7.221 1.00 81.75 209 TYR A C 1
ATOM 1691 O O . TYR A 1 209 ? -1.914 -10.791 7.755 1.00 81.75 209 TYR A O 1
ATOM 1699 N N . LEU A 1 210 ? -1.338 -9.689 5.897 1.00 86.19 210 LEU A N 1
ATOM 1700 C CA . LEU A 1 210 ? -1.145 -10.863 5.048 1.00 86.19 210 LEU A CA 1
ATOM 1701 C C . LEU A 1 210 ? 0.208 -10.699 4.364 1.00 86.19 210 LEU A C 1
ATOM 1703 O O . LEU A 1 210 ? 0.387 -9.716 3.645 1.00 86.19 210 LEU A O 1
ATOM 1707 N N . GLY A 1 211 ? 1.136 -11.618 4.626 1.00 81.06 211 GLY A N 1
ATOM 1708 C CA . GLY A 1 211 ? 2.454 -11.660 3.996 1.00 81.06 211 GLY A CA 1
ATOM 1709 C C . GLY A 1 211 ? 2.361 -11.961 2.499 1.00 81.06 211 GLY A C 1
ATOM 1710 O O . GLY A 1 211 ? 2.507 -11.079 1.649 1.00 81.06 211 GLY A O 1
ATOM 1711 N N . GLY A 1 212 ? 2.028 -13.216 2.198 1.00 86.12 212 GLY A N 1
ATOM 1712 C CA . GLY A 1 212 ? 2.008 -13.772 0.847 1.00 86.12 212 GLY A CA 1
ATOM 1713 C C . GLY A 1 212 ? 3.389 -14.231 0.371 1.00 86.12 212 GLY A C 1
ATOM 1714 O O . GLY A 1 212 ? 4.292 -14.456 1.175 1.00 86.12 212 GLY A O 1
ATOM 1715 N N . THR A 1 213 ? 3.533 -14.348 -0.947 1.00 85.06 213 THR A N 1
ATOM 1716 C CA . THR A 1 213 ? 4.695 -14.944 -1.625 1.00 85.06 213 THR A CA 1
ATOM 1717 C C . THR A 1 213 ? 5.181 -14.014 -2.735 1.00 85.06 213 THR A C 1
ATOM 1719 O O . THR A 1 213 ? 4.379 -13.410 -3.453 1.00 85.06 213 THR A O 1
ATOM 1722 N N . HIS A 1 214 ? 6.495 -13.922 -2.923 1.00 85.62 214 HIS A N 1
ATOM 1723 C CA . HIS A 1 214 ? 7.098 -13.363 -4.129 1.00 85.62 214 HIS A CA 1
ATOM 1724 C C . HIS A 1 214 ? 7.134 -14.437 -5.223 1.00 85.62 214 HIS A C 1
ATOM 1726 O O . HIS A 1 214 ? 8.058 -15.244 -5.290 1.00 85.62 214 HIS A O 1
ATOM 1732 N N . PHE A 1 215 ? 6.101 -14.464 -6.066 1.00 84.56 215 PHE A N 1
ATOM 1733 C CA . PHE A 1 215 ? 6.004 -15.395 -7.194 1.00 84.56 215 PHE A CA 1
ATOM 1734 C C . PHE A 1 215 ? 6.910 -14.995 -8.371 1.00 84.56 215 PHE A C 1
ATOM 1736 O O . PHE A 1 215 ? 7.099 -13.812 -8.655 1.00 84.56 215 PHE A O 1
ATOM 1743 N N . GLY A 1 216 ? 7.413 -15.995 -9.101 1.00 85.62 216 GLY A N 1
ATOM 1744 C CA . GLY A 1 216 ? 8.269 -15.795 -10.273 1.00 85.62 216 GLY A CA 1
ATOM 1745 C C . GLY A 1 216 ? 9.643 -15.201 -9.937 1.00 85.62 216 GLY A C 1
ATOM 1746 O O . GLY A 1 216 ? 10.099 -15.237 -8.797 1.00 85.62 216 GLY A O 1
ATOM 1747 N N . CYS A 1 217 ? 10.317 -14.655 -10.950 1.00 83.75 217 CYS A N 1
ATOM 1748 C CA . CYS A 1 217 ? 11.657 -14.065 -10.832 1.00 83.75 217 CYS A CA 1
ATOM 1749 C C . CYS A 1 217 ? 11.667 -12.526 -10.762 1.00 83.75 217 CYS A C 1
ATOM 1751 O O . CYS A 1 217 ? 12.713 -11.935 -10.518 1.00 83.75 217 CYS A O 1
ATOM 1753 N N . THR A 1 218 ? 10.521 -11.866 -10.959 1.00 83.94 218 THR A N 1
ATOM 1754 C CA . THR A 1 218 ? 10.415 -10.398 -11.062 1.00 83.94 218 THR A CA 1
ATOM 1755 C C . THR A 1 218 ? 9.872 -9.712 -9.806 1.00 83.94 218 THR A C 1
ATOM 1757 O O . THR A 1 218 ? 9.841 -8.485 -9.769 1.00 83.94 218 THR A O 1
ATOM 1760 N N . ALA A 1 219 ? 9.464 -10.469 -8.780 1.00 82.62 219 ALA A N 1
ATOM 1761 C CA . ALA A 1 219 ? 8.787 -9.947 -7.590 1.00 82.62 219 ALA A CA 1
ATOM 1762 C C . ALA A 1 219 ? 9.715 -9.678 -6.384 1.00 82.62 219 ALA A C 1
ATOM 1764 O O . ALA A 1 219 ? 9.554 -8.675 -5.687 1.00 82.62 219 ALA A O 1
ATOM 1765 N N . GLY A 1 220 ? 10.667 -10.572 -6.101 1.00 82.75 220 GLY A N 1
ATOM 1766 C CA . GLY A 1 220 ? 11.511 -10.506 -4.900 1.00 82.75 220 GLY A CA 1
ATOM 1767 C C . GLY A 1 220 ? 12.585 -9.415 -4.961 1.00 82.75 220 GLY A C 1
ATOM 1768 O O . GLY A 1 220 ? 13.220 -9.218 -5.993 1.00 82.75 220 GLY A O 1
ATOM 1769 N N . GLY A 1 221 ? 12.805 -8.706 -3.850 1.00 84.38 221 GLY A N 1
ATOM 1770 C CA . GLY A 1 221 ? 13.963 -7.820 -3.689 1.00 84.38 221 GLY A CA 1
ATOM 1771 C C . GLY A 1 221 ? 15.282 -8.587 -3.472 1.00 84.38 221 GLY A C 1
ATOM 1772 O O . GLY A 1 221 ? 15.264 -9.791 -3.199 1.00 84.38 221 GLY A O 1
ATOM 1773 N N . PRO A 1 222 ? 16.444 -7.912 -3.561 1.00 85.38 222 PRO A N 1
ATOM 1774 C CA . PRO A 1 222 ? 17.755 -8.559 -3.481 1.00 85.38 222 PRO A CA 1
ATOM 1775 C C . PRO A 1 222 ? 17.944 -9.337 -2.170 1.00 85.38 222 PRO A C 1
ATOM 1777 O O . PRO A 1 222 ? 17.723 -8.812 -1.079 1.00 85.38 222 PRO A O 1
ATOM 1780 N N . TYR A 1 223 ? 18.355 -10.603 -2.294 1.00 86.75 223 TYR A N 1
ATOM 1781 C CA . TYR A 1 223 ? 18.536 -11.572 -1.201 1.00 86.75 223 TYR A CA 1
ATOM 1782 C C . TYR A 1 223 ? 17.300 -11.845 -0.320 1.00 86.75 223 TYR A C 1
ATOM 1784 O O . TYR A 1 223 ? 17.433 -12.501 0.714 1.00 86.75 223 TYR A O 1
ATOM 1792 N N . ILE A 1 224 ? 16.103 -11.387 -0.699 1.00 86.31 224 ILE A N 1
ATOM 1793 C CA . ILE A 1 224 ? 14.849 -11.702 0.002 1.00 86.31 224 ILE A CA 1
ATOM 1794 C C . ILE A 1 224 ? 14.330 -13.058 -0.491 1.00 86.31 224 ILE A C 1
ATOM 1796 O O . ILE A 1 224 ? 14.441 -13.388 -1.674 1.00 86.31 224 ILE A O 1
ATOM 1800 N N . SER A 1 225 ? 13.805 -13.871 0.426 1.00 89.12 225 SER A N 1
ATOM 1801 C CA . SER A 1 225 ? 13.292 -15.202 0.102 1.00 89.12 225 SER A CA 1
ATOM 1802 C C . SER A 1 225 ? 11.965 -15.141 -0.654 1.00 89.12 225 SER A C 1
ATOM 1804 O O . SER A 1 225 ? 11.233 -14.165 -0.528 1.00 89.12 225 SER A O 1
ATOM 1806 N N . ALA A 1 226 ? 11.616 -16.208 -1.379 1.00 87.88 226 ALA A N 1
ATOM 1807 C CA . ALA A 1 226 ? 10.301 -16.314 -2.022 1.00 87.88 226 ALA A CA 1
ATOM 1808 C C . ALA A 1 226 ? 9.142 -16.180 -1.011 1.00 87.88 226 ALA A C 1
ATOM 1810 O O . ALA A 1 226 ? 8.102 -15.609 -1.330 1.00 87.88 226 ALA A O 1
ATOM 1811 N N . SER A 1 227 ? 9.351 -16.652 0.224 1.00 89.06 227 SER A N 1
ATOM 1812 C CA . SER A 1 227 ? 8.415 -16.455 1.330 1.00 89.06 227 SER A CA 1
ATOM 1813 C C . SER A 1 227 ? 8.421 -15.003 1.801 1.00 89.06 227 SER A C 1
ATOM 1815 O O . SER A 1 227 ? 9.453 -14.479 2.236 1.00 89.06 227 SER A O 1
ATOM 1817 N N . TYR A 1 228 ? 7.244 -14.375 1.765 1.00 88.06 228 TYR A N 1
ATOM 1818 C CA . TYR A 1 228 ? 7.000 -13.031 2.289 1.00 88.06 228 TYR A CA 1
ATOM 1819 C C . TYR A 1 228 ? 6.030 -13.052 3.485 1.00 88.06 228 TYR A C 1
ATOM 1821 O O . TYR A 1 228 ? 5.398 -12.042 3.785 1.00 88.06 228 TYR A O 1
ATOM 1829 N N . ASP A 1 229 ? 5.939 -14.194 4.186 1.00 88.44 229 ASP A N 1
ATOM 1830 C CA . ASP A 1 229 ? 5.100 -14.437 5.374 1.00 88.44 229 ASP A CA 1
ATOM 1831 C C . ASP A 1 229 ? 5.149 -13.295 6.402 1.00 88.44 229 ASP A C 1
ATOM 1833 O O . ASP A 1 229 ? 4.115 -12.820 6.873 1.00 88.44 229 ASP A O 1
ATOM 1837 N N . TYR A 1 230 ? 6.365 -12.815 6.688 1.00 87.38 230 TYR A N 1
ATOM 1838 C CA . TYR A 1 230 ? 6.644 -11.665 7.553 1.00 87.38 230 TYR A CA 1
ATOM 1839 C C . TYR A 1 230 ? 6.193 -11.832 9.022 1.00 87.38 230 TYR A C 1
ATOM 1841 O O . TYR A 1 230 ? 6.071 -10.839 9.741 1.00 87.38 230 TYR A O 1
ATOM 1849 N N . ASP A 1 231 ? 5.949 -13.071 9.478 1.00 89.50 231 ASP A N 1
ATOM 1850 C CA . ASP A 1 231 ? 5.390 -13.386 10.800 1.00 89.50 231 ASP A CA 1
ATOM 1851 C C . ASP A 1 231 ? 4.078 -12.607 11.033 1.00 89.50 231 ASP A C 1
ATOM 1853 O O . ASP A 1 231 ? 3.827 -11.969 12.062 1.00 89.50 231 ASP A O 1
ATOM 1857 N N . ALA A 1 232 ? 3.247 -12.595 9.993 1.00 88.44 232 ALA A N 1
ATOM 1858 C CA . ALA A 1 232 ? 2.023 -11.822 9.934 1.00 88.44 232 ALA A CA 1
ATOM 1859 C C . ALA A 1 232 ? 0.853 -12.507 10.682 1.00 88.44 232 ALA A C 1
ATOM 1861 O O . ALA A 1 232 ? 0.814 -13.727 10.845 1.00 88.44 232 ALA A O 1
ATOM 1862 N N . PRO A 1 233 ? -0.145 -11.727 11.144 1.00 89.06 233 PRO A N 1
ATOM 1863 C CA . PRO A 1 233 ? -1.425 -12.243 11.639 1.00 89.06 233 PRO A CA 1
ATOM 1864 C C . PRO A 1 233 ? -2.176 -13.200 10.694 1.00 89.06 233 PRO A C 1
ATOM 1866 O O . PRO A 1 233 ? -2.861 -14.100 11.178 1.00 89.06 233 PRO A O 1
ATOM 1869 N N . LEU A 1 234 ? -2.056 -13.037 9.376 1.00 89.44 234 LEU A N 1
ATOM 1870 C CA . LEU A 1 234 ? -2.369 -14.072 8.393 1.00 89.44 234 LEU A CA 1
ATOM 1871 C C . LEU A 1 234 ? -1.058 -14.546 7.768 1.00 89.44 234 LEU A C 1
ATOM 1873 O O . LEU A 1 234 ? -0.311 -13.713 7.249 1.00 89.44 234 LEU A O 1
ATOM 1877 N N . ASP A 1 235 ? -0.804 -15.853 7.825 1.00 89.25 235 ASP A N 1
ATOM 1878 C CA . ASP A 1 235 ? 0.422 -16.453 7.285 1.00 89.25 235 ASP A CA 1
ATOM 1879 C C . ASP A 1 235 ? 0.509 -16.312 5.752 1.00 89.25 235 ASP A C 1
ATOM 1881 O O . ASP A 1 235 ? -0.435 -15.873 5.089 1.00 89.25 235 ASP A O 1
ATOM 1885 N N . GLU A 1 236 ? 1.640 -16.702 5.168 1.00 87.38 236 GLU A N 1
ATOM 1886 C CA . GLU A 1 236 ? 1.868 -16.721 3.717 1.00 87.38 236 GLU A CA 1
ATOM 1887 C C . GLU A 1 236 ? 0.720 -17.352 2.905 1.00 87.38 236 GLU A C 1
ATOM 1889 O O . GLU A 1 236 ? 0.357 -16.848 1.839 1.00 87.38 236 GLU A O 1
ATOM 1894 N N . TYR A 1 237 ? 0.081 -18.400 3.422 1.00 88.19 237 TYR A N 1
ATOM 1895 C CA . TYR A 1 237 ? -1.008 -19.110 2.750 1.00 88.19 237 TYR A CA 1
ATOM 1896 C C . TYR A 1 237 ? -2.373 -18.447 2.988 1.00 88.19 237 TYR A C 1
ATOM 1898 O O . TYR A 1 237 ? -3.267 -18.550 2.144 1.00 88.19 237 TYR A O 1
ATOM 1906 N N . GLY A 1 238 ? -2.512 -17.692 4.078 1.00 87.12 238 GLY A N 1
ATOM 1907 C CA . GLY A 1 238 ? -3.713 -16.986 4.502 1.00 87.12 238 GLY A CA 1
ATOM 1908 C C . GLY A 1 238 ? -4.460 -17.645 5.666 1.00 87.12 238 GLY A C 1
ATOM 1909 O O . GLY A 1 238 ? -5.642 -17.342 5.876 1.00 87.12 238 GLY A O 1
ATOM 1910 N N . ASN A 1 239 ? -3.823 -18.554 6.405 1.00 91.06 239 ASN A N 1
ATOM 1911 C CA . ASN A 1 239 ? -4.323 -19.126 7.658 1.00 91.06 239 ASN A CA 1
ATOM 1912 C C . ASN A 1 239 ? -4.253 -18.098 8.797 1.00 91.06 239 ASN A C 1
ATOM 1914 O O . ASN A 1 239 ? -3.736 -16.998 8.627 1.00 91.06 239 ASN A O 1
ATOM 1918 N N . LEU A 1 240 ? -4.809 -18.430 9.963 1.00 91.06 240 LEU A N 1
ATOM 1919 C CA . LEU A 1 240 ? -4.773 -17.550 11.130 1.00 91.06 240 LEU A CA 1
ATOM 1920 C C . LEU A 1 240 ? -3.536 -17.863 11.981 1.00 91.06 240 LEU A C 1
ATOM 1922 O O . LEU A 1 240 ? -3.446 -18.937 12.572 1.00 91.06 240 LEU A O 1
ATOM 1926 N N . ASN A 1 241 ? -2.616 -16.905 12.114 1.00 89.81 241 ASN A N 1
ATOM 1927 C CA . ASN A 1 241 ? -1.607 -16.926 13.174 1.00 89.81 241 ASN A CA 1
ATOM 1928 C C . ASN A 1 241 ? -2.329 -16.585 14.487 1.00 89.81 241 ASN A C 1
ATOM 1930 O O . ASN A 1 241 ? -2.358 -15.428 14.905 1.00 89.81 241 ASN A O 1
ATOM 1934 N N . GLU A 1 242 ? -3.002 -17.569 15.093 1.00 87.19 242 GLU A N 1
ATOM 1935 C CA . GLU A 1 242 ? -3.998 -17.351 16.159 1.00 87.19 242 GLU A CA 1
ATOM 1936 C C . GLU A 1 242 ? -3.469 -16.531 17.342 1.00 87.19 242 GLU A C 1
ATOM 1938 O O . GLU A 1 242 ? -4.204 -15.721 17.910 1.00 87.19 242 GLU A O 1
ATOM 1943 N N . ARG A 1 243 ? -2.175 -16.655 17.673 1.00 87.94 243 ARG A N 1
ATOM 1944 C CA . ARG A 1 243 ? -1.540 -15.817 18.701 1.00 87.94 243 ARG A CA 1
ATOM 1945 C C . ARG A 1 243 ? -1.610 -14.339 18.319 1.00 87.94 243 ARG A C 1
ATOM 1947 O O . ARG A 1 243 ? -2.153 -13.548 19.090 1.00 87.94 243 ARG A O 1
ATOM 1954 N N . LYS A 1 244 ? -1.114 -13.957 17.135 1.00 89.06 244 LYS A N 1
ATOM 1955 C CA . LYS A 1 244 ? -1.122 -12.556 16.677 1.00 89.06 244 LYS A CA 1
ATOM 1956 C C . LYS A 1 244 ? -2.507 -12.076 16.254 1.00 89.06 244 LYS A C 1
ATOM 1958 O O . LYS A 1 244 ? -2.958 -11.031 16.718 1.00 89.06 244 LYS A O 1
ATOM 1963 N N . TRP A 1 245 ? -3.200 -12.833 15.407 1.00 90.06 245 TRP A N 1
ATOM 1964 C CA . TRP A 1 245 ? -4.528 -12.487 14.902 1.00 90.06 245 TRP A CA 1
ATOM 1965 C C . TRP A 1 245 ? -5.563 -12.391 16.020 1.00 90.06 245 TRP A C 1
ATOM 1967 O O . TRP A 1 245 ? -6.299 -11.406 16.081 1.00 90.06 245 TRP A O 1
ATOM 1977 N N . GLY A 1 246 ? -5.588 -13.362 16.938 1.00 90.19 246 GLY A N 1
ATOM 1978 C CA . GLY A 1 246 ? -6.527 -13.401 18.055 1.00 90.19 246 GLY A CA 1
ATOM 1979 C C . GLY A 1 246 ? -6.341 -12.232 19.022 1.00 90.19 246 GLY A C 1
ATOM 1980 O O . GLY A 1 246 ? -7.320 -11.572 19.377 1.00 90.19 246 GLY A O 1
ATOM 1981 N N . ASN A 1 247 ? -5.101 -11.912 19.407 1.00 90.69 247 ASN A N 1
ATOM 1982 C CA . ASN A 1 247 ? -4.835 -10.782 20.303 1.00 90.69 247 ASN A CA 1
ATOM 1983 C C . ASN A 1 247 ? -5.035 -9.425 19.622 1.00 90.69 247 ASN A C 1
ATOM 1985 O O . ASN A 1 247 ? -5.709 -8.572 20.195 1.00 90.69 247 ASN A O 1
ATOM 1989 N N . LEU A 1 248 ? -4.588 -9.238 18.374 1.00 88.06 248 LEU A N 1
ATOM 1990 C CA . LEU A 1 248 ? -4.909 -8.017 17.630 1.00 88.06 248 LEU A CA 1
ATOM 1991 C C . LEU A 1 248 ? -6.422 -7.868 17.427 1.00 88.06 248 LEU A C 1
ATOM 1993 O O . LEU A 1 248 ? -6.942 -6.765 17.538 1.00 88.06 248 LEU A O 1
ATOM 1997 N N . LYS A 1 249 ? -7.172 -8.945 17.175 1.00 88.38 249 LYS A N 1
ATOM 1998 C CA . LYS A 1 249 ? -8.643 -8.908 17.105 1.00 88.38 249 LYS A CA 1
ATOM 1999 C C . LYS A 1 249 ? -9.265 -8.458 18.434 1.00 88.38 249 LYS A C 1
ATOM 2001 O O . LYS A 1 249 ? -10.143 -7.600 18.408 1.00 88.38 249 LYS A O 1
ATOM 2006 N N . LYS A 1 250 ? -8.797 -8.970 19.581 1.00 90.94 250 LYS A N 1
ATOM 2007 C CA . LYS A 1 250 ? -9.229 -8.510 20.918 1.00 90.94 250 LYS A CA 1
ATOM 2008 C C . LYS A 1 250 ? -8.914 -7.023 21.129 1.00 90.94 250 LYS A C 1
ATOM 2010 O O . LYS A 1 250 ? -9.818 -6.253 21.447 1.00 90.94 250 LYS A O 1
ATOM 2015 N N . LEU A 1 251 ? -7.672 -6.608 20.872 1.00 89.50 251 LEU A N 1
ATOM 2016 C CA . LEU A 1 251 ? -7.215 -5.222 20.996 1.00 89.50 251 LEU A CA 1
ATOM 2017 C C . LEU A 1 251 ? -8.042 -4.272 20.121 1.00 89.50 251 LEU A C 1
ATOM 2019 O O . LEU A 1 251 ? -8.595 -3.293 20.612 1.00 89.50 251 LEU A O 1
ATOM 2023 N N . HIS A 1 252 ? -8.202 -4.589 18.837 1.00 87.94 252 HIS A N 1
ATOM 2024 C CA . HIS A 1 252 ? -8.986 -3.781 17.907 1.00 87.94 252 HIS A CA 1
ATOM 2025 C C . HIS A 1 252 ? -10.487 -3.741 18.236 1.00 87.94 252 HIS A C 1
ATOM 2027 O O . HIS A 1 252 ? -11.156 -2.800 17.809 1.00 87.94 252 HIS A O 1
ATOM 2033 N N . ASN A 1 253 ? -11.029 -4.736 18.947 1.00 89.25 253 ASN A N 1
ATOM 2034 C CA . ASN A 1 253 ? -12.392 -4.686 19.476 1.00 89.25 253 ASN A CA 1
ATOM 2035 C C . ASN A 1 253 ? -12.472 -3.743 20.686 1.00 89.25 253 ASN A C 1
ATOM 2037 O O . ASN A 1 253 ? -13.395 -2.937 20.765 1.00 89.25 253 ASN A O 1
ATOM 2041 N N . HIS A 1 254 ? -11.483 -3.775 21.583 1.00 90.25 254 HIS A N 1
ATOM 2042 C CA . HIS A 1 254 ? -11.431 -2.899 22.756 1.00 90.25 254 HIS A CA 1
ATOM 2043 C C . HIS A 1 254 ? -11.221 -1.417 22.380 1.00 90.25 254 HIS A C 1
ATOM 2045 O O . HIS A 1 254 ? -11.977 -0.542 22.809 1.00 90.25 254 HIS A O 1
ATOM 2051 N N . LEU A 1 255 ? -10.288 -1.138 21.462 1.00 88.19 255 LEU A N 1
ATOM 2052 C CA . LEU A 1 255 ? -10.110 0.186 20.846 1.00 88.19 255 LEU A CA 1
ATOM 2053 C C . LEU A 1 255 ? -11.372 0.663 20.102 1.00 88.19 255 LEU A C 1
ATOM 2055 O O . LEU A 1 255 ? -11.582 1.862 19.941 1.00 88.19 255 LEU A O 1
ATOM 2059 N N . LYS A 1 256 ? -12.239 -0.262 19.665 1.00 86.50 256 LYS A N 1
ATOM 2060 C CA . LYS A 1 256 ? -13.543 0.063 19.075 1.00 86.50 256 LYS A CA 1
ATOM 2061 C C . LYS A 1 256 ? -14.638 0.335 20.104 1.00 86.50 256 LYS A C 1
ATOM 2063 O O . LYS A 1 256 ? -15.426 1.243 19.867 1.00 86.50 256 LYS A O 1
ATOM 2068 N N . SER A 1 257 ? -14.669 -0.351 21.249 1.00 90.50 257 SER A N 1
ATOM 2069 C CA . SER A 1 257 ? -15.562 0.040 22.356 1.00 90.50 257 SER A CA 1
ATOM 2070 C C . SER A 1 257 ? -15.245 1.440 22.898 1.00 90.50 257 SER A C 1
ATOM 2072 O O . SER A 1 257 ? -16.153 2.146 23.318 1.00 90.50 257 SER A O 1
ATOM 2074 N N . MET A 1 258 ? -13.984 1.876 22.810 1.00 88.94 258 MET A N 1
ATOM 2075 C CA . MET A 1 258 ? -13.540 3.217 23.212 1.00 88.94 258 MET A CA 1
ATOM 2076 C C . MET A 1 258 ? -13.561 4.248 22.066 1.00 88.94 258 MET A C 1
ATOM 2078 O O . MET A 1 258 ? -12.993 5.326 22.212 1.00 88.94 258 MET A O 1
ATOM 2082 N N . GLU A 1 259 ? -14.183 3.953 20.914 1.00 87.50 259 GLU A N 1
ATOM 2083 C CA . GLU A 1 259 ? -14.046 4.786 19.707 1.00 87.50 259 GLU A CA 1
ATOM 2084 C C . GLU A 1 259 ? -14.475 6.245 19.918 1.00 87.50 259 GLU A C 1
ATOM 2086 O O . GLU A 1 259 ? -13.744 7.130 19.489 1.00 87.50 259 GLU A O 1
ATOM 2091 N N . LYS A 1 260 ? -15.590 6.507 20.620 1.00 87.56 260 LYS A N 1
ATOM 2092 C CA . LYS A 1 260 ? -16.015 7.884 20.941 1.00 87.56 260 LYS A CA 1
ATOM 2093 C C . LYS A 1 260 ? -14.970 8.617 21.785 1.00 87.56 260 LYS A C 1
ATOM 2095 O O . LYS A 1 260 ? -14.565 9.717 21.430 1.00 87.56 260 LYS A O 1
ATOM 2100 N N . THR A 1 261 ? -14.500 7.985 22.858 1.00 88.62 261 THR A N 1
ATOM 2101 C CA . THR A 1 261 ? -13.498 8.537 23.782 1.00 88.62 261 THR A CA 1
ATOM 2102 C C . THR A 1 261 ? -12.155 8.795 23.095 1.00 88.62 261 THR A C 1
ATOM 2104 O O . THR A 1 261 ? -11.471 9.752 23.429 1.00 88.62 261 THR A O 1
ATOM 2107 N N . LEU A 1 262 ? -11.791 7.978 22.101 1.00 85.38 262 LEU A N 1
ATOM 2108 C CA . LEU A 1 262 ? -10.562 8.128 21.314 1.00 85.38 262 LEU A CA 1
ATOM 2109 C C . LEU A 1 262 ? -10.651 9.189 20.201 1.00 85.38 262 LEU A C 1
ATOM 2111 O O . LEU A 1 262 ? -9.607 9.603 19.704 1.00 85.38 262 LEU A O 1
ATOM 2115 N N . THR A 1 263 ? -11.851 9.608 19.773 1.00 83.81 263 THR A N 1
ATOM 2116 C CA . THR A 1 263 ? -12.021 10.608 18.692 1.00 83.81 263 THR A CA 1
ATOM 2117 C C . THR A 1 263 ? -12.647 11.932 19.125 1.00 83.81 263 THR A C 1
ATOM 2119 O O . THR A 1 263 ? -12.557 12.897 18.374 1.00 83.81 263 THR A O 1
ATOM 2122 N N . TYR A 1 264 ? -13.302 11.975 20.286 1.00 85.62 264 TYR A N 1
ATOM 2123 C CA . TYR A 1 264 ? -14.006 13.151 20.813 1.00 85.62 264 TYR A CA 1
ATOM 2124 C C . TYR A 1 264 ? -13.770 13.382 22.316 1.00 85.62 264 TYR A C 1
ATOM 2126 O O . TYR A 1 264 ? -14.341 14.315 22.870 1.00 85.62 264 TYR A O 1
ATOM 2134 N N . GLY A 1 265 ? -13.009 12.513 22.988 1.00 82.38 265 GLY A N 1
ATOM 2135 C CA . GLY A 1 265 ? -12.710 12.641 24.413 1.00 82.38 265 GLY A CA 1
ATOM 2136 C C . GLY A 1 265 ? -11.501 13.526 24.693 1.00 82.38 265 GLY A C 1
ATOM 2137 O O . GLY A 1 265 ? -10.552 13.571 23.907 1.00 82.38 265 GLY A O 1
ATOM 2138 N N . ASP A 1 266 ? -11.524 14.186 25.846 1.00 80.75 266 ASP A N 1
ATOM 2139 C CA . ASP A 1 266 ? -10.405 14.974 26.350 1.00 80.75 266 ASP A CA 1
ATOM 2140 C C . ASP A 1 266 ? -9.254 14.065 26.799 1.00 80.75 266 ASP A C 1
ATOM 2142 O O . ASP A 1 266 ? -9.466 12.998 27.386 1.00 80.75 266 ASP A O 1
ATOM 2146 N N . ILE A 1 267 ? -8.017 14.511 26.556 1.00 81.38 267 ILE A N 1
ATOM 2147 C CA . ILE A 1 267 ? -6.791 13.785 26.909 1.00 81.38 267 ILE A CA 1
ATOM 2148 C C . ILE A 1 267 ? -5.986 14.605 27.922 1.00 81.38 267 ILE A C 1
ATOM 2150 O O . ILE A 1 267 ? -5.176 15.456 27.558 1.00 81.38 267 ILE A O 1
ATOM 2154 N N . SER A 1 268 ? -6.155 14.310 29.211 1.00 82.69 268 SER A N 1
ATOM 2155 C CA . SER A 1 268 ? -5.293 14.856 30.268 1.00 82.69 268 SER A CA 1
ATOM 2156 C C . SER A 1 268 ? -4.073 13.954 30.464 1.00 82.69 268 SER A C 1
ATOM 2158 O O . SER A 1 268 ? -4.235 12.749 30.666 1.00 82.69 268 SER A O 1
ATOM 2160 N N . THR A 1 269 ? -2.861 14.513 30.437 1.00 81.69 269 THR A N 1
ATOM 2161 C CA . THR A 1 269 ? -1.617 13.748 30.631 1.00 81.69 269 THR A CA 1
ATOM 2162 C C . THR A 1 269 ? -0.840 14.249 31.844 1.00 81.69 269 THR A C 1
ATOM 2164 O O . THR A 1 269 ? -0.579 15.442 31.965 1.00 81.69 269 THR A O 1
ATOM 2167 N N . THR A 1 270 ? -0.454 13.330 32.730 1.00 84.12 270 THR A N 1
ATOM 2168 C CA . THR A 1 270 ? 0.304 13.608 33.957 1.00 84.12 270 THR A CA 1
ATOM 2169 C C . THR A 1 270 ? 1.645 12.881 33.915 1.00 84.12 270 THR A C 1
ATOM 2171 O O . THR A 1 270 ? 1.691 11.665 33.720 1.00 84.12 270 THR A O 1
ATOM 2174 N N . ASN A 1 271 ? 2.738 13.619 34.113 1.00 82.69 271 ASN A N 1
ATOM 2175 C CA . ASN A 1 271 ? 4.086 13.062 34.217 1.00 82.69 271 ASN A CA 1
ATOM 2176 C C . ASN A 1 271 ? 4.457 12.852 35.690 1.00 82.69 271 ASN A C 1
ATOM 2178 O O . ASN A 1 271 ? 4.313 13.758 36.508 1.00 82.69 271 ASN A O 1
ATOM 2182 N N . PHE A 1 272 ? 4.970 11.668 36.010 1.00 78.56 272 PHE A N 1
ATOM 2183 C CA . PHE A 1 272 ? 5.444 11.282 37.332 1.00 78.56 272 PHE A CA 1
ATOM 2184 C C . PHE A 1 272 ? 6.949 10.993 37.258 1.00 78.56 272 PHE A C 1
ATOM 2186 O O . PHE A 1 272 ? 7.364 9.998 36.660 1.00 78.56 272 PHE A O 1
ATOM 2193 N N . LYS A 1 273 ? 7.751 11.876 37.876 1.00 70.81 273 LYS A N 1
ATOM 2194 C CA . LYS A 1 273 ? 9.211 11.742 38.082 1.00 70.81 273 LYS A CA 1
ATOM 2195 C C . LYS A 1 273 ? 9.963 11.196 36.856 1.00 70.81 273 LYS A C 1
ATOM 2197 O O . LYS A 1 273 ? 10.590 10.141 36.932 1.00 70.81 273 LYS A O 1
ATOM 2202 N N . ASP A 1 274 ? 9.824 11.896 35.729 1.00 67.50 274 ASP A N 1
ATOM 2203 C CA . ASP A 1 274 ? 10.592 11.765 34.474 1.00 67.50 274 ASP A CA 1
ATOM 2204 C C . ASP A 1 274 ? 10.660 10.372 33.813 1.00 67.50 274 ASP A C 1
ATOM 2206 O O . ASP A 1 274 ? 11.337 10.180 32.806 1.00 67.50 274 ASP A O 1
ATOM 2210 N N . THR A 1 275 ? 9.923 9.395 34.345 1.00 68.38 275 THR A N 1
ATOM 2211 C CA . THR A 1 275 ? 10.011 7.973 33.976 1.00 68.38 275 THR A CA 1
ATOM 2212 C C . THR A 1 275 ? 8.653 7.358 33.645 1.00 68.38 275 THR A C 1
ATOM 2214 O O . THR A 1 275 ? 8.591 6.387 32.890 1.00 68.38 275 THR A O 1
ATOM 2217 N N . VAL A 1 276 ? 7.554 7.930 34.154 1.00 73.88 276 VAL A N 1
ATOM 2218 C CA . VAL A 1 276 ? 6.188 7.444 33.915 1.00 73.88 276 VAL A CA 1
ATOM 2219 C C . VAL A 1 276 ? 5.279 8.585 33.456 1.00 73.88 276 VAL A C 1
ATOM 2221 O O . VAL A 1 276 ? 5.111 9.585 34.149 1.00 73.88 276 VAL A O 1
ATOM 2224 N N . THR A 1 277 ? 4.628 8.401 32.308 1.00 75.56 277 THR A N 1
ATOM 2225 C CA . THR A 1 277 ? 3.602 9.309 31.772 1.00 75.56 277 THR A CA 1
ATOM 2226 C C . THR A 1 277 ? 2.256 8.593 31.754 1.00 75.56 277 THR A C 1
ATOM 2228 O O . THR A 1 277 ? 2.124 7.537 31.135 1.00 75.56 277 THR A O 1
ATOM 2231 N N . VAL A 1 278 ? 1.247 9.173 32.404 1.00 79.00 278 VAL A N 1
ATOM 2232 C CA . VAL A 1 278 ? -0.122 8.644 32.454 1.00 79.00 278 VAL A CA 1
ATOM 2233 C C . VAL A 1 278 ? -1.043 9.571 31.670 1.00 79.00 278 VAL A C 1
ATOM 2235 O O . VAL A 1 278 ? -1.370 10.663 32.128 1.00 79.00 278 VAL A O 1
ATOM 2238 N N . SER A 1 279 ? -1.489 9.127 30.496 1.00 79.56 279 SER A N 1
ATOM 2239 C CA . SER A 1 279 ? -2.557 9.794 29.741 1.00 79.56 279 SER A CA 1
ATOM 2240 C C . SER A 1 279 ? -3.909 9.169 30.083 1.00 79.56 279 SER A C 1
ATOM 2242 O O . SER A 1 279 ? -4.150 8.000 29.775 1.00 79.56 279 SER A O 1
ATOM 2244 N N . LYS A 1 280 ? -4.786 9.957 30.710 1.00 79.38 280 LYS A N 1
ATOM 2245 C CA . LYS A 1 280 ? -6.190 9.634 30.983 1.00 79.38 280 LYS A CA 1
ATOM 2246 C C . LYS A 1 280 ? -7.049 10.245 29.876 1.00 79.38 280 LYS A C 1
ATOM 2248 O O . LYS A 1 280 ? -7.015 11.459 29.682 1.00 79.38 280 LYS A O 1
ATOM 2253 N N . LEU A 1 281 ? -7.833 9.406 29.203 1.00 78.50 281 LEU A N 1
ATOM 2254 C CA . LEU A 1 281 ? -8.871 9.834 28.267 1.00 78.50 281 LEU A CA 1
ATOM 2255 C C . LEU A 1 281 ? -10.242 9.733 28.941 1.00 78.50 281 LEU A C 1
ATOM 2257 O O . LEU A 1 281 ? -10.499 8.771 29.668 1.00 78.50 281 LEU A O 1
ATOM 2261 N N . PHE A 1 282 ? -11.121 10.701 28.702 1.00 76.38 282 PHE A N 1
ATOM 2262 C CA . PHE A 1 282 ? -12.497 10.690 29.204 1.00 76.38 282 PHE A CA 1
ATOM 2263 C C . PHE A 1 282 ? -13.454 11.375 28.224 1.00 76.38 282 PHE A C 1
ATOM 2265 O O . PHE A 1 282 ? -13.047 12.169 27.385 1.00 76.38 282 PHE A O 1
ATOM 2272 N N . PHE A 1 283 ? -14.730 11.008 28.297 1.00 69.31 283 PHE A N 1
ATOM 2273 C CA . PHE A 1 283 ? -15.807 11.533 27.462 1.00 69.31 283 PHE A CA 1
ATOM 2274 C C . PHE A 1 283 ? -17.079 11.533 28.313 1.00 69.31 283 PHE A C 1
ATOM 2276 O O . PHE A 1 283 ? -17.308 10.554 29.030 1.00 69.31 283 PHE A O 1
ATOM 2283 N N . PHE A 1 284 ? -17.836 12.629 28.266 1.00 59.59 284 PHE A N 1
ATOM 2284 C CA . PHE A 1 284 ? -19.073 12.833 29.026 1.00 59.59 284 PHE A CA 1
ATOM 2285 C C . PHE A 1 284 ? -20.309 12.471 28.183 1.00 59.59 284 PHE A C 1
ATOM 2287 O O . PHE A 1 284 ? -20.256 12.661 26.946 1.00 59.59 284 PHE A O 1
#

Radius of gyration: 19.88 Å; chains: 1; bounding box: 40×42×61 Å

pLDDT: mean 82.32, std 13.75, range [26.38, 98.19]

Foldseek 3Di:
DAAAADAAQAPDDLVVLLVLCVLCRLHAHEHEQQQCVQPVDPPDGDCPDRNVVVSSQVSCQVNVGAYAYADACQCLLLWAPSRDHPVLVVDPQDDAPDPGPSNVVSLCVSSVVVVVSCVVSLQEVVSVHRYPHYHYHDPCVVVDPPCPCVVVCVVPDVPDAAEAEELQQFDVVDAAFVVDDQTHDALVVSLVVCVVCLLVLHDYHYPHQAQAFQPDDRTGHPRGDRARQSNHCQGRVGDGPCRNSVSSSVSSVVCVVCVCQSPPWDWDWDDDPPPDIDIDTDDD

InterPro domains:
  IPR001944 Glycoside hydrolase, family 35 [PR00742] (17-35)
  IPR001944 Glycoside hydrolase, family 35 [PR00742] (69-88)
  IPR001944 Glycoside hydrolase, family 35 [PR00742] (126-141)
  IPR001944 Glycoside hydrolase, family 35 [PTHR23421] (18-156)
  IPR017853 Glycoside hydrolase superfamily [SSF51445] (24-258)
  IPR019801 Glycoside hydrolase, family 35, conserved site [PS01182] (128-140)
  IPR031330 Glycoside hydrolase 35, catalytic domain [PF01301] (20-151)
  IPR031330 Glycoside hydrolase 35, catalytic domain [PF01301] (156-254)